Protein AF-0000000084751017 (afdb_homodimer)

Solvent-accessible surface area (backbone atoms only — not comparable to full-atom values): 12345 Å² total; per-residue (Å²): 128,82,48,70,71,54,50,50,49,50,36,25,51,29,32,48,56,21,28,56,36,55,48,54,66,54,47,61,57,52,50,48,37,68,72,55,51,47,53,68,87,54,57,68,66,55,36,51,39,50,31,53,22,23,53,28,41,26,50,36,15,53,55,37,39,77,70,66,41,54,62,38,14,53,32,36,32,53,31,25,49,55,44,27,51,53,35,44,53,51,39,52,52,45,52,49,48,46,49,53,11,55,75,68,74,48,53,47,58,56,44,26,52,52,50,44,53,51,55,56,55,63,77,102,128,81,49,70,68,54,50,51,49,50,36,26,51,29,34,46,55,20,28,56,34,55,47,54,64,53,46,61,56,53,52,49,37,66,71,55,50,46,52,68,88,53,56,67,64,53,35,51,38,50,29,52,21,22,51,28,42,25,50,37,16,53,55,37,39,76,71,66,40,54,62,39,14,53,32,37,32,53,31,24,49,54,44,28,50,54,36,46,52,51,39,50,53,44,51,48,48,46,50,54,11,55,74,68,73,47,51,48,59,56,42,28,50,51,50,47,52,52,54,55,57,64,77,101

Radius of gyration: 20.91 Å; Cα contacts (8 Å, |Δi|>4): 278; chains: 2; bounding box: 43×67×53 Å

Secondary structure (DSSP, 8-state):
---HHHHHHHHHHHHHHHHHHHHHTTHHHHHHHHHH---TTS-HHHHHHHHHHHHHHHHHHHHHHHTT-HHHHHHHHHHHHHHHHHHHHHHHHHHHHHHHHHHTTS-HHHHHHHHHHHHHHHT-/---HHHHHHHHHHHHHHHHHHHHHTTHHHHHHHHHH---TTS-HHHHHHHHHHHHHHHHHHHHHHHTT-HHHHHHHHHHHHHHHHHHHHHHHHHHHHHHHHHHTTS-HHHHHHHHHHHHHHHT-

pLDDT: mean 89.38, std 9.15, range [56.66, 98.44]

InterPro domains:
  IPR006603 PQ-loop repeat [PF04193] (12-63)

Sequence (248 aa):
MFNPSQLDLMLTILSTIAAIASAILFLPQLFKSFRTKMTSDTSLFLFIISFLGSVFWLGFGIILMLQGRLGASINLIWQNSFVGIIVFVLLSYKLLHMYKAKKLNISEAQFCHQLNLKSHNKNKMFNPSQLDLMLTILSTIAAIASAILFLPQLFKSFRTKMTSDTSLFLFIISFLGSVFWLGFGIILMLQGRLGASINLIWQNSFVGIIVFVLLSYKLLHMYKAKKLNISEAQFCHQLNLKSHNKNK

Foldseek 3Di:
DDDPVRVLVVLLVVLQVVLVVLLCVCVVVLVVCVVLVAPPVPDLVVLVVLLVVLVVQLVVLVVVVVVPSPNNSVSSNVSSVSSNVSSVVSSVSLVVLCVVCVVVVHDSRVSSVVVNVVVVVVVD/DDDPVRVLVVLLVVLQVVLVVLLCVCVVVLVVCVVLVAPPVPDLVVLVVLLVVLVVQLVVLVVVVVVPSPNNSVSSNVSSVSSNVSSVVSSVSLVVLCVVCVVVVHDSRVSSVVVNVVVVVVVD

Structure (mmCIF, N/CA/C/O backbone):
data_AF-0000000084751017-model_v1
#
loop_
_entity.id
_entity.type
_entity.pdbx_description
1 polymer 'Expressed protein'
#
loop_
_atom_site.group_PDB
_atom_site.id
_atom_site.type_symbol
_atom_site.label_atom_id
_atom_site.label_alt_id
_atom_site.label_comp_id
_atom_site.label_asym_id
_atom_site.label_entity_id
_atom_site.label_seq_id
_atom_site.pdbx_PDB_ins_code
_atom_site.Cartn_x
_atom_site.Cartn_y
_atom_site.Cartn_z
_atom_site.occupancy
_atom_site.B_iso_or_equiv
_atom_site.auth_seq_id
_atom_site.auth_comp_id
_atom_site.auth_asym_id
_atom_site.auth_atom_id
_atom_site.pdbx_PDB_model_num
ATOM 1 N N . MET A 1 1 ? -12.594 -30.984 -3.617 1 59.84 1 MET A N 1
ATOM 2 C CA . MET A 1 1 ? -11.227 -30.656 -4.012 1 59.84 1 MET A CA 1
ATOM 3 C C . MET A 1 1 ? -11.219 -29.719 -5.211 1 59.84 1 MET A C 1
ATOM 5 O O . MET A 1 1 ? -11.844 -30 -6.234 1 59.84 1 MET A O 1
ATOM 9 N N . PHE A 1 2 ? -10.922 -28.531 -5.004 1 74.06 2 PHE A N 1
ATOM 10 C CA . PHE A 1 2 ? -11.031 -27.594 -6.125 1 74.06 2 PHE A CA 1
ATOM 11 C C . PHE A 1 2 ? -10.07 -27.984 -7.242 1 74.06 2 PHE A C 1
ATOM 13 O O . PHE A 1 2 ? -8.922 -28.344 -6.984 1 74.06 2 PHE A O 1
ATOM 20 N N . ASN A 1 3 ? -10.656 -28.125 -8.398 1 87.56 3 ASN A N 1
ATOM 21 C CA . ASN A 1 3 ? -9.812 -28.422 -9.547 1 87.56 3 ASN A CA 1
ATOM 22 C C . ASN A 1 3 ? -8.961 -27.219 -9.945 1 87.56 3 ASN A C 1
ATOM 24 O O . ASN A 1 3 ? -9.227 -26.094 -9.508 1 87.56 3 ASN A O 1
ATOM 28 N N . PRO A 1 4 ? -7.934 -27.516 -10.664 1 84.25 4 PRO A N 1
ATOM 29 C CA . PRO A 1 4 ? -6.996 -26.453 -11.023 1 84.25 4 PRO A CA 1
ATOM 30 C C . PRO A 1 4 ? -7.676 -25.266 -11.727 1 84.25 4 PRO A C 1
ATOM 32 O O . PRO A 1 4 ? -7.309 -24.125 -11.492 1 84.25 4 PRO A O 1
ATOM 35 N N . SER A 1 5 ? -8.617 -25.562 -12.547 1 89.12 5 SER A N 1
ATOM 36 C CA . SER A 1 5 ? -9.32 -24.484 -13.242 1 89.12 5 SER A CA 1
ATOM 37 C C . SER A 1 5 ? -10.094 -23.609 -12.258 1 89.12 5 SER A C 1
ATOM 39 O O . SER A 1 5 ? -10.156 -22.391 -12.43 1 89.12 5 SER A O 1
ATOM 41 N N . GLN A 1 6 ? -10.695 -24.172 -11.258 1 91.25 6 GLN A N 1
ATOM 42 C CA . GLN A 1 6 ? -11.438 -23.438 -10.234 1 91.25 6 GLN A CA 1
ATOM 43 C C . GLN A 1 6 ? -10.5 -22.594 -9.383 1 91.25 6 GLN A C 1
ATOM 45 O O . GLN A 1 6 ? -10.828 -21.453 -9.031 1 91.25 6 GLN A O 1
ATOM 50 N N . LEU A 1 7 ? -9.406 -23.156 -9.055 1 93.19 7 LEU A N 1
ATOM 51 C CA . LEU A 1 7 ? -8.43 -22.438 -8.25 1 93.19 7 LEU A CA 1
ATOM 52 C C . LEU A 1 7 ? -7.891 -21.219 -9.008 1 93.19 7 LEU A C 1
ATOM 54 O O . LEU A 1 7 ? -7.676 -20.156 -8.414 1 93.19 7 LEU A O 1
ATOM 58 N N . ASP A 1 8 ? -7.684 -21.406 -10.273 1 93.69 8 ASP A N 1
ATOM 59 C CA . ASP A 1 8 ? -7.23 -20.297 -11.102 1 93.69 8 ASP A CA 1
ATOM 60 C C . ASP A 1 8 ? -8.273 -19.188 -11.156 1 93.69 8 ASP A C 1
ATOM 62 O O . ASP A 1 8 ? -7.934 -18 -11.164 1 93.69 8 ASP A O 1
ATOM 66 N N . LEU A 1 9 ? -9.477 -19.562 -11.234 1 94.69 9 LEU A N 1
ATOM 67 C CA . LEU A 1 9 ? -10.562 -18.594 -11.242 1 94.69 9 LEU A CA 1
ATOM 68 C C . LEU A 1 9 ? -10.625 -17.828 -9.922 1 94.69 9 LEU A C 1
ATOM 70 O O . LEU A 1 9 ? -10.836 -16.625 -9.906 1 94.69 9 LEU A O 1
ATOM 74 N N . MET A 1 10 ? -10.523 -18.562 -8.852 1 96 10 MET A N 1
ATOM 75 C CA . MET A 1 10 ? -10.516 -17.906 -7.539 1 96 10 MET A CA 1
ATOM 76 C C . MET A 1 10 ? -9.359 -16.922 -7.418 1 96 10 MET A C 1
ATOM 78 O O . MET A 1 10 ? -9.523 -15.828 -6.883 1 96 10 MET A O 1
ATOM 82 N N . LEU A 1 11 ? -8.211 -17.344 -7.906 1 96.69 11 LEU A N 1
ATOM 83 C CA . LEU A 1 11 ? -7.059 -16.453 -7.906 1 96.69 11 LEU A CA 1
ATOM 84 C C . LEU A 1 11 ? -7.355 -15.18 -8.695 1 96.69 11 LEU A C 1
ATOM 86 O O . LEU A 1 11 ? -7 -14.078 -8.266 1 96.69 11 LEU A O 1
ATOM 90 N N . THR A 1 12 ? -8.016 -15.375 -9.773 1 97.44 12 THR A N 1
ATOM 91 C CA . THR A 1 12 ? -8.328 -14.242 -10.648 1 97.44 12 THR A CA 1
ATOM 92 C C . THR A 1 12 ? -9.32 -13.297 -9.977 1 97.44 12 THR A C 1
ATOM 94 O O . THR A 1 12 ? -9.148 -12.078 -10.008 1 97.44 12 THR A O 1
ATOM 97 N N . ILE A 1 13 ? -10.25 -13.828 -9.328 1 97.31 13 ILE A N 1
ATOM 98 C CA . ILE A 1 13 ? -11.273 -13.031 -8.664 1 97.31 13 ILE A CA 1
ATOM 99 C C . ILE A 1 13 ? -10.664 -12.281 -7.484 1 97.31 13 ILE A C 1
ATOM 101 O O . ILE A 1 13 ? -10.836 -11.062 -7.355 1 97.31 13 ILE A O 1
ATOM 105 N N . LEU A 1 14 ? -9.977 -12.906 -6.656 1 97.25 14 LEU A N 1
ATOM 106 C CA . LEU A 1 14 ? -9.352 -12.297 -5.488 1 97.25 14 LEU A CA 1
ATOM 107 C C . LEU A 1 14 ? -8.375 -11.203 -5.898 1 97.25 14 LEU A C 1
ATOM 109 O O . LEU A 1 14 ? -8.375 -10.117 -5.32 1 97.25 14 LEU A O 1
ATOM 113 N N . SER A 1 15 ? -7.594 -11.492 -6.895 1 97.69 15 SER A N 1
ATOM 114 C CA . SER A 1 15 ? -6.602 -10.516 -7.309 1 97.69 15 SER A CA 1
ATOM 115 C C . SER A 1 15 ? -7.254 -9.312 -7.984 1 97.69 15 SER A C 1
ATOM 117 O O . SER A 1 15 ? -6.766 -8.188 -7.875 1 97.69 15 SER A O 1
ATOM 119 N N . THR A 1 16 ? -8.336 -9.562 -8.695 1 97.81 16 THR A N 1
ATOM 120 C CA . THR A 1 16 ? -9.023 -8.445 -9.328 1 97.81 16 THR A CA 1
ATOM 121 C C . THR A 1 16 ? -9.508 -7.438 -8.289 1 97.81 16 THR A C 1
ATOM 123 O O . THR A 1 16 ? -9.234 -6.242 -8.398 1 97.81 16 THR A O 1
ATOM 126 N N . ILE A 1 17 ? -10.117 -7.863 -7.289 1 96.94 17 ILE A N 1
ATOM 127 C CA . ILE A 1 17 ? -10.641 -7 -6.23 1 96.94 17 ILE A CA 1
ATOM 128 C C . ILE A 1 17 ? -9.477 -6.344 -5.484 1 96.94 17 ILE A C 1
ATOM 130 O O . ILE A 1 17 ? -9.477 -5.129 -5.277 1 96.94 17 ILE A O 1
ATOM 134 N N . ALA A 1 18 ? -8.516 -7.102 -5.117 1 97.44 18 ALA A N 1
ATOM 135 C CA . ALA A 1 18 ? -7.379 -6.605 -4.348 1 97.44 18 ALA A CA 1
ATOM 136 C C . ALA A 1 18 ? -6.566 -5.598 -5.156 1 97.44 18 ALA A C 1
ATOM 138 O O . ALA A 1 18 ? -6.102 -4.594 -4.617 1 97.44 18 ALA A O 1
ATOM 139 N N . ALA A 1 19 ? -6.43 -5.898 -6.465 1 97.44 19 ALA A N 1
ATOM 140 C CA . ALA A 1 19 ? -5.672 -5.004 -7.336 1 97.44 19 ALA A CA 1
ATOM 141 C C . ALA A 1 19 ? -6.359 -3.646 -7.453 1 97.44 19 ALA A C 1
ATOM 143 O O . ALA A 1 19 ? -5.707 -2.604 -7.379 1 97.44 19 ALA A O 1
ATOM 144 N N . ILE A 1 20 ? -7.629 -3.633 -7.645 1 95.94 20 ILE A N 1
ATOM 145 C CA . ILE A 1 20 ? -8.391 -2.393 -7.754 1 95.94 20 ILE A CA 1
ATOM 146 C C . ILE A 1 20 ? -8.297 -1.611 -6.445 1 95.94 20 ILE A C 1
ATOM 148 O O . ILE A 1 20 ? -8.023 -0.41 -6.453 1 95.94 20 ILE A O 1
ATOM 152 N N . ALA A 1 21 ? -8.469 -2.279 -5.332 1 94.69 21 ALA A N 1
ATOM 153 C CA . ALA A 1 21 ? -8.344 -1.653 -4.016 1 94.69 21 ALA A CA 1
ATOM 154 C C . ALA A 1 21 ? -6.961 -1.046 -3.828 1 94.69 21 ALA A C 1
ATOM 156 O O . ALA A 1 21 ? -6.832 0.104 -3.402 1 94.69 21 ALA A O 1
ATOM 157 N N . SER A 1 22 ? -5.922 -1.737 -4.164 1 94.94 22 SER A N 1
ATOM 158 C CA . SER A 1 22 ? -4.539 -1.306 -3.971 1 94.94 22 SER A CA 1
ATOM 159 C C . SER A 1 22 ? -4.195 -0.133 -4.883 1 94.94 22 SER A C 1
ATOM 161 O O . SER A 1 22 ? -3.404 0.736 -4.512 1 94.94 22 SER A O 1
ATOM 163 N N . ALA A 1 23 ? -4.824 -0.124 -6.035 1 94.62 23 ALA A N 1
ATOM 164 C CA . ALA A 1 23 ? -4.566 0.947 -6.996 1 94.62 23 ALA A CA 1
ATOM 165 C C . ALA A 1 23 ? -5.059 2.291 -6.461 1 94.62 23 ALA A C 1
ATOM 167 O O . ALA A 1 23 ? -4.465 3.334 -6.75 1 94.62 23 ALA A O 1
ATOM 168 N N . ILE A 1 24 ? -6.023 2.264 -5.641 1 91.38 24 ILE A N 1
ATOM 169 C CA . ILE A 1 24 ? -6.652 3.492 -5.168 1 91.38 24 ILE A CA 1
ATOM 170 C C . ILE A 1 24 ? -5.922 3.998 -3.924 1 91.38 24 ILE A C 1
ATOM 172 O O . ILE A 1 24 ? -6.035 5.172 -3.564 1 91.38 24 ILE A O 1
ATOM 176 N N . LEU A 1 25 ? -5.109 3.135 -3.283 1 85.62 25 LEU A N 1
ATOM 177 C CA . LEU A 1 25 ? -4.5 3.438 -1.993 1 85.62 25 LEU A CA 1
ATOM 178 C C . LEU A 1 25 ? -3.51 4.59 -2.117 1 85.62 25 LEU A C 1
ATOM 180 O O . LEU A 1 25 ? -3.311 5.348 -1.163 1 85.62 25 LEU A O 1
ATOM 184 N N . PHE A 1 26 ? -2.951 4.879 -3.275 1 83.56 26 PHE A N 1
ATOM 185 C CA . PHE A 1 26 ? -1.896 5.875 -3.412 1 83.56 26 PHE A CA 1
ATOM 186 C C . PHE A 1 26 ? -2.447 7.172 -3.992 1 83.56 26 PHE A C 1
ATOM 188 O O . PHE A 1 26 ? -1.741 8.18 -4.055 1 83.56 26 PHE A O 1
ATOM 195 N N . LEU A 1 27 ? -3.68 7.176 -4.266 1 87.19 27 LEU A N 1
ATOM 196 C CA . LEU A 1 27 ? -4.254 8.359 -4.906 1 87.19 27 LEU A CA 1
ATOM 197 C C . LEU A 1 27 ? -4.383 9.508 -3.916 1 87.19 27 LEU A C 1
ATOM 199 O O . LEU A 1 27 ? -4.047 10.648 -4.238 1 87.19 27 LEU A O 1
ATOM 203 N N . PRO A 1 28 ? -4.809 9.25 -2.719 1 80.62 28 PRO A N 1
ATOM 204 C CA . PRO A 1 28 ? -4.844 10.344 -1.744 1 80.62 28 PRO A CA 1
ATOM 205 C C . PRO A 1 28 ? -3.479 10.984 -1.527 1 80.62 28 PRO A C 1
ATOM 207 O O . PRO A 1 28 ? -3.371 12.211 -1.476 1 80.62 28 PRO A O 1
ATOM 210 N N . GLN A 1 29 ? -2.521 10.234 -1.461 1 78.38 29 GLN A N 1
ATOM 211 C CA . GLN A 1 29 ? -1.165 10.742 -1.272 1 78.38 29 GLN A CA 1
ATOM 212 C C . GLN A 1 29 ? -0.708 11.555 -2.479 1 78.38 29 GLN A C 1
ATOM 214 O O . GLN A 1 29 ? -0.043 12.578 -2.324 1 78.38 29 GLN A O 1
ATOM 219 N N . LEU A 1 30 ? -1.054 11.055 -3.604 1 85 30 LEU A N 1
ATOM 220 C CA . LEU A 1 30 ? -0.714 11.766 -4.832 1 85 30 LEU A CA 1
ATOM 221 C C . LEU A 1 30 ? -1.39 13.133 -4.867 1 85 30 LEU A C 1
ATOM 223 O O . LEU A 1 30 ? -0.739 14.141 -5.141 1 85 30 LEU A O 1
ATOM 227 N N . PHE A 1 31 ? -2.609 13.156 -4.516 1 83.88 31 PHE A N 1
ATOM 228 C CA . PHE A 1 31 ? -3.377 14.398 -4.543 1 83.88 31 PHE A CA 1
ATOM 229 C C . PHE A 1 31 ? -2.889 15.359 -3.469 1 83.88 31 PHE A C 1
ATOM 231 O O . PHE A 1 31 ? -2.727 16.562 -3.725 1 83.88 31 PHE A O 1
ATOM 238 N N . LYS A 1 32 ? -2.65 14.859 -2.309 1 79.56 32 LYS A N 1
ATOM 239 C CA . LYS A 1 32 ? -2.166 15.703 -1.216 1 79.56 32 LYS A CA 1
ATOM 240 C C . LYS A 1 32 ? -0.812 16.312 -1.557 1 79.56 32 LYS A C 1
ATOM 242 O O . LYS A 1 32 ? -0.593 17.516 -1.329 1 79.56 32 LYS A O 1
ATOM 247 N N . SER A 1 33 ? 0.087 15.57 -2.08 1 79.88 33 SER A N 1
ATOM 248 C CA . SER A 1 33 ? 1.424 16.047 -2.418 1 79.88 33 SER A CA 1
ATOM 249 C C . SER A 1 33 ? 1.37 17.125 -3.5 1 79.88 33 SER A C 1
ATOM 251 O O . SER A 1 33 ? 2.119 18.094 -3.449 1 79.88 33 SER A O 1
ATOM 253 N N . PHE A 1 34 ? 0.409 17.016 -4.383 1 80.44 34 PHE A N 1
ATOM 254 C CA . PHE A 1 34 ? 0.289 17.969 -5.469 1 80.44 34 PHE A CA 1
ATOM 255 C C . PHE A 1 34 ? -0.433 19.234 -5 1 80.44 34 PHE A C 1
ATOM 257 O O . PHE A 1 34 ? -0.117 20.344 -5.441 1 80.44 34 PHE A O 1
ATOM 264 N N . ARG A 1 35 ? -1.314 19 -4.055 1 79 35 ARG A N 1
ATOM 265 C CA . ARG A 1 35 ? -2.121 20.125 -3.592 1 79 35 ARG A CA 1
ATOM 266 C C . ARG A 1 35 ? -1.34 21 -2.611 1 79 35 ARG A C 1
ATOM 268 O O . ARG A 1 35 ? -1.412 22.219 -2.666 1 79 35 ARG A O 1
ATOM 275 N N . THR A 1 36 ? -0.618 20.391 -1.764 1 77.69 36 THR A N 1
ATOM 276 C CA . THR A 1 36 ? 0.062 21.141 -0.716 1 77.69 36 THR A CA 1
ATOM 277 C C . THR A 1 36 ? 1.492 21.469 -1.13 1 77.69 36 THR A C 1
ATOM 279 O O . THR A 1 36 ? 2.139 22.328 -0.518 1 77.69 36 THR A O 1
ATOM 282 N N . LYS A 1 37 ? 1.922 20.828 -2.152 1 77.56 37 LYS A N 1
ATOM 283 C CA . LYS A 1 37 ? 3.295 20.984 -2.631 1 77.56 37 LYS A CA 1
ATOM 284 C C . LYS A 1 37 ? 4.297 20.703 -1.514 1 77.56 37 LYS A C 1
ATOM 286 O O . LYS A 1 37 ? 5.387 21.281 -1.498 1 77.56 37 LYS A O 1
ATOM 291 N N . MET A 1 38 ? 3.779 20.047 -0.481 1 74.19 38 MET A N 1
ATOM 292 C CA . MET A 1 38 ? 4.605 19.688 0.669 1 74.19 38 MET A CA 1
ATOM 293 C C . MET A 1 38 ? 4.988 18.203 0.625 1 74.19 38 MET A C 1
ATOM 295 O O . MET A 1 38 ? 4.117 17.328 0.58 1 74.19 38 MET A O 1
ATOM 299 N N . THR A 1 39 ? 6.246 18 0.448 1 77.31 39 THR A N 1
ATOM 300 C CA . THR A 1 39 ? 6.734 16.625 0.493 1 77.31 39 THR A CA 1
ATOM 301 C C . THR A 1 39 ? 7.562 16.391 1.754 1 77.31 39 THR A C 1
ATOM 303 O O . THR A 1 39 ? 8.039 15.273 1.99 1 77.31 39 THR A O 1
ATOM 306 N N . SER A 1 40 ? 7.562 17.391 2.533 1 74.81 40 SER A N 1
ATOM 307 C CA . SER A 1 40 ? 8.445 17.344 3.691 1 74.81 40 SER A CA 1
ATOM 308 C C . SER A 1 40 ? 7.934 16.359 4.738 1 74.81 40 SER A C 1
ATOM 310 O O . SER A 1 40 ? 8.703 15.867 5.566 1 74.81 40 SER A O 1
ATOM 312 N N . ASP A 1 41 ? 6.688 16.047 4.664 1 70.75 41 ASP A N 1
ATOM 313 C CA . ASP A 1 41 ? 6.094 15.18 5.684 1 70.75 41 ASP A CA 1
ATOM 314 C C . ASP A 1 41 ? 6.281 13.703 5.336 1 70.75 41 ASP A C 1
ATOM 316 O O . ASP A 1 41 ? 6.043 12.828 6.172 1 70.75 41 ASP A O 1
ATOM 320 N N . THR A 1 42 ? 6.699 13.484 4.082 1 77.56 42 THR A N 1
ATOM 321 C CA . THR A 1 42 ? 6.836 12.086 3.678 1 77.56 42 THR A CA 1
ATOM 322 C C . THR A 1 42 ? 8.312 11.703 3.57 1 77.56 42 THR A C 1
ATOM 324 O O . THR A 1 42 ? 9.125 12.477 3.066 1 77.56 42 THR A O 1
ATOM 327 N N . SER A 1 43 ? 8.625 10.539 4.09 1 82.56 43 SER A N 1
ATOM 328 C CA . SER A 1 43 ? 10 10.039 4.086 1 82.56 43 SER A CA 1
ATOM 329 C C . SER A 1 43 ? 10.43 9.617 2.688 1 82.56 43 SER A C 1
ATOM 331 O O . SER A 1 43 ? 9.656 9.023 1.942 1 82.56 43 SER A O 1
ATOM 333 N N . LEU A 1 44 ? 11.656 10.125 2.373 1 88.62 44 LEU A N 1
ATOM 334 C CA . LEU A 1 44 ? 12.273 9.688 1.126 1 88.62 44 LEU A CA 1
ATOM 335 C C . LEU A 1 44 ? 12.391 8.164 1.09 1 88.62 44 LEU A C 1
ATOM 337 O O . LEU A 1 44 ? 12.172 7.547 0.046 1 88.62 44 LEU A O 1
ATOM 341 N N . PHE A 1 45 ? 12.672 7.688 2.223 1 89.75 45 PHE A N 1
ATOM 342 C CA . PHE A 1 45 ? 12.852 6.246 2.369 1 89.75 45 PHE A CA 1
ATOM 343 C C . PHE A 1 45 ? 11.57 5.508 1.987 1 89.75 45 PHE A C 1
ATOM 345 O O . PHE A 1 45 ? 11.625 4.492 1.29 1 89.75 45 PHE A O 1
ATOM 352 N N . LEU A 1 46 ? 10.469 6.051 2.326 1 87.56 46 LEU A N 1
ATOM 353 C CA . LEU A 1 46 ? 9.188 5.414 2.059 1 87.56 46 LEU A CA 1
ATOM 354 C C . LEU A 1 46 ? 8.906 5.363 0.56 1 87.56 46 LEU A C 1
ATOM 356 O O . LEU A 1 46 ? 8.461 4.336 0.04 1 87.56 46 LEU A O 1
ATOM 360 N N . PHE A 1 47 ? 9.242 6.375 -0.132 1 91.62 47 PHE A N 1
ATOM 361 C CA . PHE A 1 47 ? 8.984 6.422 -1.565 1 91.62 47 PHE A CA 1
ATOM 362 C C . PHE A 1 47 ? 9.922 5.488 -2.316 1 91.62 47 PHE A C 1
ATOM 364 O O . PHE A 1 47 ? 9.516 4.828 -3.275 1 91.62 47 PHE A O 1
ATOM 371 N N . ILE A 1 48 ? 11.117 5.379 -1.824 1 94.5 48 ILE A N 1
ATOM 372 C CA . ILE A 1 48 ? 12.086 4.496 -2.467 1 94.5 48 ILE A CA 1
ATOM 373 C C . ILE A 1 48 ? 11.648 3.045 -2.305 1 94.5 48 ILE A C 1
ATOM 375 O O . ILE A 1 48 ? 11.602 2.291 -3.281 1 94.5 48 ILE A O 1
ATOM 379 N N . ILE A 1 49 ? 11.352 2.738 -1.12 1 93.88 49 ILE A N 1
ATOM 380 C CA . ILE A 1 49 ? 11 1.354 -0.836 1 93.88 49 ILE A CA 1
ATOM 381 C C . ILE A 1 49 ? 9.672 1.012 -1.517 1 93.88 49 ILE A C 1
ATOM 383 O O . ILE A 1 49 ? 9.469 -0.121 -1.96 1 93.88 49 ILE A O 1
ATOM 387 N N . SER A 1 50 ? 8.773 1.963 -1.538 1 93.88 50 SER A N 1
ATOM 388 C CA . SER A 1 50 ? 7.508 1.747 -2.232 1 93.88 50 SER A CA 1
ATOM 389 C C . SER A 1 50 ? 7.727 1.505 -3.721 1 93.88 50 SER A C 1
ATOM 391 O O . SER A 1 50 ? 7.102 0.623 -4.312 1 93.88 50 SER A O 1
ATOM 393 N N . PHE A 1 51 ? 8.594 2.232 -4.293 1 96.44 51 PHE A N 1
ATOM 394 C CA . PHE A 1 51 ? 8.883 2.072 -5.715 1 96.44 51 PHE A CA 1
ATOM 395 C C . PHE A 1 51 ? 9.539 0.723 -5.984 1 96.44 51 PHE A C 1
ATOM 397 O O . PHE A 1 51 ? 9.125 -0.006 -6.887 1 96.44 51 PHE A O 1
ATOM 404 N N . LEU A 1 52 ? 10.523 0.418 -5.223 1 96.25 52 LEU A N 1
ATOM 405 C CA . LEU A 1 52 ? 11.188 -0.872 -5.375 1 96.25 52 LEU A CA 1
ATOM 406 C C . LEU A 1 52 ? 10.203 -2.018 -5.16 1 96.25 52 LEU A C 1
ATOM 408 O O . LEU A 1 52 ? 10.219 -3 -5.902 1 96.25 52 LEU A O 1
ATOM 412 N N . GLY A 1 53 ? 9.359 -1.897 -4.141 1 96.5 53 GLY A N 1
ATOM 413 C CA . GLY A 1 53 ? 8.32 -2.889 -3.912 1 96.5 53 GLY A CA 1
ATOM 414 C C . GLY A 1 53 ? 7.434 -3.121 -5.121 1 96.5 53 GLY A C 1
ATOM 415 O O . GLY A 1 53 ? 7.195 -4.266 -5.516 1 96.5 53 GLY A O 1
ATOM 416 N N . SER A 1 54 ? 7.059 -2.062 -5.715 1 97.44 54 SER A N 1
ATOM 417 C CA . SER A 1 54 ? 6.211 -2.152 -6.902 1 97.44 54 SER A CA 1
ATOM 418 C C . SER A 1 54 ? 6.93 -2.859 -8.047 1 97.44 54 SER A C 1
ATOM 420 O O . SER A 1 54 ? 6.324 -3.652 -8.766 1 97.44 54 SER A O 1
ATOM 422 N N . VAL A 1 55 ? 8.18 -2.637 -8.188 1 98.12 55 VAL A N 1
ATOM 423 C CA . VAL A 1 55 ? 8.984 -3.254 -9.242 1 98.12 55 VAL A CA 1
ATOM 424 C C . VAL A 1 55 ? 9.102 -4.754 -8.984 1 98.12 55 VAL A C 1
ATOM 426 O O . VAL A 1 55 ? 8.969 -5.562 -9.914 1 98.12 55 VAL A O 1
ATOM 429 N N . PHE A 1 56 ? 9.32 -5.105 -7.801 1 98.12 56 PHE A N 1
ATOM 430 C CA . PHE A 1 56 ? 9.477 -6.516 -7.453 1 98.12 56 PHE A CA 1
ATOM 431 C C . PHE A 1 56 ? 8.148 -7.254 -7.59 1 98.12 56 PHE A C 1
ATOM 433 O O . PHE A 1 56 ? 8.117 -8.398 -8.047 1 98.12 56 PHE A O 1
ATOM 440 N N . TRP A 1 57 ? 7.016 -6.629 -7.238 1 98.12 57 TRP A N 1
ATOM 441 C CA . TRP A 1 57 ? 5.707 -7.238 -7.43 1 98.12 57 TRP A CA 1
ATOM 442 C C . TRP A 1 57 ? 5.371 -7.352 -8.914 1 98.12 57 TRP A C 1
ATOM 444 O O . TRP A 1 57 ? 4.707 -8.297 -9.336 1 98.12 57 TRP A O 1
ATOM 454 N N . LEU A 1 58 ? 5.816 -6.367 -9.594 1 98.31 58 LEU A N 1
ATOM 455 C CA . LEU A 1 58 ? 5.648 -6.434 -11.039 1 98.31 58 LEU A CA 1
ATOM 456 C C . LEU A 1 58 ? 6.387 -7.637 -11.617 1 98.31 58 LEU A C 1
ATOM 458 O O . LEU A 1 58 ? 5.824 -8.391 -12.422 1 98.31 58 LEU A O 1
ATOM 462 N N . GLY A 1 59 ? 7.625 -7.797 -11.234 1 98.31 59 GLY A N 1
ATOM 463 C CA . GLY A 1 59 ? 8.359 -8.984 -11.633 1 98.31 59 GLY A CA 1
ATOM 464 C C . GLY A 1 59 ? 7.676 -10.273 -11.227 1 98.31 59 GLY A C 1
ATOM 465 O O . GLY A 1 59 ? 7.648 -11.242 -12 1 98.31 59 GLY A O 1
ATOM 466 N N . PHE A 1 60 ? 7.156 -10.312 -10.062 1 97.88 60 PHE A N 1
ATOM 467 C CA . PHE A 1 60 ? 6.387 -11.445 -9.562 1 97.88 60 PHE A CA 1
ATOM 468 C C . PHE A 1 60 ? 5.246 -11.781 -10.516 1 97.88 60 PHE A C 1
ATOM 470 O O . PHE A 1 60 ? 5.059 -12.945 -10.883 1 97.88 60 PHE A O 1
ATOM 477 N N . GLY A 1 61 ? 4.523 -10.742 -10.883 1 97.81 61 GLY A N 1
ATOM 478 C CA . GLY A 1 61 ? 3.441 -10.945 -11.828 1 97.81 61 GLY A CA 1
ATOM 479 C C . GLY A 1 61 ? 3.906 -11.523 -13.148 1 97.81 61 GLY A C 1
ATOM 480 O O . GLY A 1 61 ? 3.244 -12.398 -13.719 1 97.81 61 GLY A O 1
ATOM 481 N N . ILE A 1 62 ? 5.008 -11.125 -13.625 1 97.75 62 ILE A N 1
ATOM 482 C CA . ILE A 1 62 ? 5.547 -11.578 -14.898 1 97.75 62 ILE A CA 1
ATOM 483 C C . ILE A 1 62 ? 5.938 -13.055 -14.805 1 97.75 62 ILE A C 1
ATOM 485 O O . ILE A 1 62 ? 5.664 -13.836 -15.719 1 97.75 62 ILE A O 1
ATOM 489 N N . ILE A 1 63 ? 6.57 -13.43 -13.695 1 96.38 63 ILE A N 1
ATOM 490 C CA . ILE A 1 63 ? 6.965 -14.828 -13.516 1 96.38 63 ILE A CA 1
ATOM 491 C C . ILE A 1 63 ? 5.719 -15.703 -13.391 1 96.38 63 ILE A C 1
ATOM 493 O O . ILE A 1 63 ? 5.688 -16.828 -13.906 1 96.38 63 ILE A O 1
ATOM 497 N N . LEU A 1 64 ? 4.68 -15.234 -12.75 1 95.19 64 LEU A N 1
ATOM 498 C CA . LEU A 1 64 ? 3.426 -15.977 -12.656 1 95.19 64 LEU A CA 1
ATOM 499 C C . LEU A 1 64 ? 2.816 -16.203 -14.031 1 95.19 64 LEU A C 1
ATOM 501 O O . LEU A 1 64 ? 2.199 -17.234 -14.281 1 95.19 64 LEU A O 1
ATOM 505 N N . MET A 1 65 ? 3.014 -15.211 -14.867 1 95.12 65 MET A N 1
ATOM 506 C CA . MET A 1 65 ? 2.512 -15.328 -16.234 1 95.12 65 MET A CA 1
ATOM 507 C C . MET A 1 65 ? 3.219 -16.453 -16.984 1 95.12 65 MET A C 1
ATOM 509 O O . MET A 1 65 ? 2.582 -17.219 -17.703 1 95.12 65 MET A O 1
ATOM 513 N N . LEU A 1 66 ? 4.449 -16.625 -16.75 1 92.69 66 LEU A N 1
ATOM 514 C CA . LEU A 1 66 ? 5.238 -17.688 -17.359 1 92.69 66 LEU A CA 1
ATOM 515 C C . LEU A 1 66 ? 4.789 -19.047 -16.859 1 92.69 66 LEU A C 1
ATOM 517 O O . LEU A 1 66 ? 4.969 -20.062 -17.562 1 92.69 66 LEU A O 1
ATOM 521 N N . GLN A 1 67 ? 4.133 -19.047 -15.695 1 90.25 67 GLN A N 1
ATOM 522 C CA . GLN A 1 67 ? 3.65 -20.297 -15.117 1 90.25 67 GLN A CA 1
ATOM 523 C C . GLN A 1 67 ? 2.215 -20.594 -15.547 1 90.25 67 GLN A C 1
ATOM 525 O O . GLN A 1 67 ? 1.613 -21.562 -15.102 1 90.25 67 GLN A O 1
ATOM 530 N N . GLY A 1 68 ? 1.636 -19.781 -16.297 1 88.88 68 GLY A N 1
ATOM 531 C CA . GLY A 1 68 ? 0.346 -20.078 -16.891 1 88.88 68 GLY A CA 1
ATOM 532 C C . GLY A 1 68 ? -0.821 -19.484 -16.125 1 88.88 68 GLY A C 1
ATOM 533 O O . GLY A 1 68 ? -1.978 -19.812 -16.391 1 88.88 68 GLY A O 1
ATOM 534 N N . ARG A 1 69 ? -0.575 -18.719 -15.188 1 89.75 69 ARG A N 1
ATOM 535 C CA . ARG A 1 69 ? -1.639 -18.078 -14.422 1 89.75 69 ARG A CA 1
ATOM 536 C C . ARG A 1 69 ? -1.985 -16.703 -15.008 1 89.75 69 ARG A C 1
ATOM 538 O O . ARG A 1 69 ? -1.765 -15.672 -14.359 1 89.75 69 ARG A O 1
ATOM 545 N N . LEU A 1 70 ? -2.674 -16.641 -16.047 1 91 70 LEU A N 1
ATOM 546 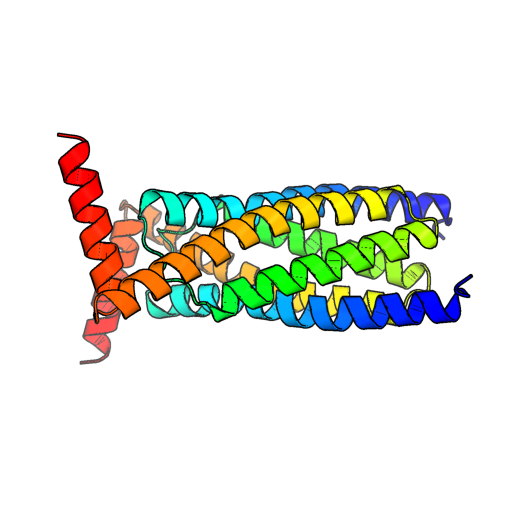C CA . LEU A 1 70 ? -2.84 -15.461 -16.875 1 91 70 LEU A CA 1
ATOM 547 C C . LEU A 1 70 ? -3.664 -14.398 -16.156 1 91 70 LEU A C 1
ATOM 549 O O . LEU A 1 70 ? -3.213 -13.266 -15.977 1 91 70 LEU A O 1
ATOM 553 N N . GLY A 1 71 ? -4.852 -14.688 -15.617 1 94.81 71 GLY A N 1
ATOM 554 C CA . GLY A 1 71 ? -5.727 -13.719 -14.969 1 94.81 71 GLY A CA 1
ATOM 555 C C . GLY A 1 71 ? -5.07 -13.016 -13.789 1 94.81 71 GLY A C 1
ATOM 556 O O . GLY A 1 71 ? -5.012 -11.781 -13.758 1 94.81 71 GLY A O 1
ATOM 557 N N . ALA A 1 72 ? -4.574 -13.828 -12.945 1 95.44 72 ALA A N 1
ATOM 558 C CA . ALA A 1 72 ? -3.932 -13.289 -11.75 1 95.44 72 ALA A CA 1
ATOM 559 C C . ALA A 1 72 ? -2.703 -12.461 -12.109 1 95.44 72 ALA A C 1
ATOM 561 O O . ALA A 1 72 ? -2.461 -11.406 -11.516 1 95.44 72 ALA A O 1
ATOM 562 N N . SER A 1 73 ? -1.98 -12.961 -13.117 1 97.44 73 SER A N 1
ATOM 563 C CA . SER A 1 73 ? -0.762 -12.289 -13.547 1 97.44 73 SER A CA 1
ATOM 564 C C . SER A 1 73 ? -1.066 -10.898 -14.102 1 97.44 73 SER A C 1
ATOM 566 O O . SER A 1 73 ? -0.393 -9.922 -13.75 1 97.44 73 SER A O 1
ATOM 568 N N . ILE A 1 74 ? -2.051 -10.773 -14.922 1 97.69 74 ILE A N 1
ATOM 569 C CA . ILE A 1 74 ? -2.408 -9.5 -15.539 1 97.69 74 ILE A CA 1
ATOM 570 C C . ILE A 1 74 ? -2.801 -8.492 -14.469 1 97.69 74 ILE A C 1
ATOM 572 O O . ILE A 1 74 ? -2.432 -7.316 -14.539 1 97.69 74 ILE A O 1
ATOM 576 N N . ASN A 1 75 ? -3.521 -8.922 -13.438 1 98.06 75 ASN A N 1
ATOM 577 C CA . ASN A 1 75 ? -3.951 -8.047 -12.352 1 98.06 75 ASN A CA 1
ATOM 578 C C . ASN A 1 75 ? -2.764 -7.52 -11.547 1 98.06 75 ASN A C 1
ATOM 580 O O . ASN A 1 75 ? -2.707 -6.332 -11.227 1 98.06 75 ASN A O 1
ATOM 584 N N . LEU A 1 76 ? -1.836 -8.359 -11.305 1 98.19 76 LEU A N 1
ATOM 585 C CA . LEU A 1 76 ? -0.636 -7.953 -10.578 1 98.19 76 LEU A CA 1
ATOM 586 C C . LEU A 1 76 ? 0.202 -6.988 -11.414 1 98.19 76 LEU A C 1
ATOM 588 O O . LEU A 1 76 ? 0.732 -6.008 -10.883 1 98.19 76 LEU A O 1
ATOM 592 N N . ILE A 1 77 ? 0.246 -7.23 -12.664 1 98.44 77 ILE A N 1
ATOM 593 C CA . ILE A 1 77 ? 1.093 -6.438 -13.547 1 98.44 77 ILE A CA 1
ATOM 594 C C . ILE A 1 77 ? 0.516 -5.031 -13.688 1 98.44 77 ILE A C 1
ATOM 596 O O . ILE A 1 77 ? 1.211 -4.039 -13.453 1 98.44 77 ILE A O 1
ATOM 600 N N . TRP A 1 78 ? -0.712 -4.938 -14.047 1 98.19 78 TRP A N 1
ATOM 601 C CA . TRP A 1 78 ? -1.23 -3.594 -14.273 1 98.19 78 TRP A CA 1
ATOM 602 C C . TRP A 1 78 ? -1.305 -2.809 -12.969 1 98.19 78 TRP A C 1
ATOM 604 O O . TRP A 1 78 ? -1.041 -1.604 -12.945 1 98.19 78 TRP A O 1
ATOM 614 N N . GLN A 1 79 ? -1.706 -3.367 -11.852 1 98 79 GLN A N 1
ATOM 615 C CA . GLN A 1 79 ? -1.823 -2.674 -10.578 1 98 79 GLN A CA 1
ATOM 616 C C . GLN A 1 79 ? -0.476 -2.115 -10.125 1 98 79 GLN A C 1
ATOM 618 O O . GLN A 1 79 ? -0.376 -0.942 -9.766 1 98 79 GLN A O 1
ATOM 623 N N . ASN A 1 80 ? 0.589 -2.918 -10.234 1 97.88 80 ASN A N 1
ATOM 624 C CA . ASN A 1 80 ? 1.899 -2.477 -9.766 1 97.88 80 ASN A CA 1
ATOM 625 C C . ASN A 1 80 ? 2.562 -1.537 -10.766 1 97.88 80 ASN A C 1
ATOM 627 O O . ASN A 1 80 ? 3.359 -0.678 -10.391 1 97.88 80 ASN A O 1
ATOM 631 N N . SER A 1 81 ? 2.199 -1.636 -12.062 1 98.31 81 SER A N 1
ATOM 632 C CA . SER A 1 81 ? 2.621 -0.618 -13.016 1 98.31 81 SER A CA 1
ATOM 633 C C . SER A 1 81 ? 1.99 0.734 -12.703 1 98.31 81 SER A C 1
ATOM 635 O O . SER A 1 81 ? 2.682 1.754 -12.664 1 98.31 81 SER A O 1
ATOM 637 N N . PHE A 1 82 ? 0.729 0.657 -12.5 1 97.62 82 PHE A N 1
ATOM 638 C CA . PHE A 1 82 ? -0.019 1.87 -12.195 1 97.62 82 PHE A CA 1
ATOM 639 C C . PHE A 1 82 ? 0.521 2.531 -10.93 1 97.62 82 PHE A C 1
ATOM 641 O O . PHE A 1 82 ? 0.839 3.723 -10.938 1 97.62 82 PHE A O 1
ATOM 648 N N . VAL A 1 83 ? 0.65 1.801 -9.82 1 96.56 83 VAL A N 1
ATOM 649 C CA . VAL A 1 83 ? 1.137 2.314 -8.547 1 96.56 83 VAL A CA 1
ATOM 650 C C . VAL A 1 83 ? 2.607 2.709 -8.672 1 96.56 83 VAL A C 1
ATOM 652 O O . VAL A 1 83 ? 3.025 3.746 -8.156 1 96.56 83 VAL A O 1
ATOM 655 N N . GLY A 1 84 ? 3.342 1.886 -9.367 1 97.12 84 GLY A N 1
ATOM 656 C CA . GLY A 1 84 ? 4.746 2.203 -9.586 1 97.12 84 GLY A CA 1
ATOM 657 C C . GLY A 1 84 ? 4.953 3.545 -10.266 1 97.12 84 GLY A C 1
ATOM 658 O O . GLY A 1 84 ? 5.859 4.297 -9.898 1 97.12 84 GLY A O 1
ATOM 659 N N . ILE A 1 85 ? 4.172 3.84 -11.203 1 97.38 85 ILE A N 1
ATOM 660 C CA . ILE A 1 85 ? 4.262 5.109 -11.914 1 97.38 85 ILE A CA 1
ATOM 661 C C . ILE A 1 85 ? 3.92 6.258 -10.969 1 97.38 85 ILE A C 1
ATOM 663 O O . ILE A 1 85 ? 4.621 7.273 -10.938 1 97.38 85 ILE A O 1
ATOM 667 N N . ILE A 1 86 ? 2.854 6.074 -10.234 1 95.62 86 ILE A N 1
ATOM 668 C CA . ILE A 1 86 ? 2.438 7.105 -9.289 1 95.62 86 ILE A CA 1
ATOM 669 C C . ILE A 1 86 ? 3.561 7.371 -8.289 1 95.62 86 ILE A C 1
ATOM 671 O O . ILE A 1 86 ? 3.938 8.523 -8.062 1 95.62 86 ILE A O 1
ATOM 675 N N . VAL A 1 87 ? 4.113 6.332 -7.715 1 94.75 87 VAL A N 1
ATOM 676 C CA . VAL A 1 87 ? 5.152 6.461 -6.699 1 94.75 87 VAL A CA 1
ATOM 677 C C . VAL A 1 87 ? 6.418 7.043 -7.328 1 94.75 87 VAL A C 1
ATOM 679 O O . VAL A 1 87 ? 7.133 7.82 -6.688 1 94.75 87 VAL A O 1
ATOM 682 N N . PHE A 1 88 ? 6.637 6.684 -8.539 1 96.38 88 PHE A N 1
ATOM 683 C CA . PHE A 1 88 ? 7.777 7.254 -9.25 1 96.38 88 PHE A CA 1
ATOM 684 C C . PHE A 1 88 ? 7.645 8.766 -9.367 1 96.38 88 PHE A C 1
ATOM 686 O O . PHE A 1 88 ? 8.617 9.5 -9.18 1 96.38 88 PHE A O 1
ATOM 693 N N . VAL A 1 89 ? 6.535 9.234 -9.727 1 93.75 89 VAL A N 1
ATOM 694 C CA . VAL A 1 89 ? 6.262 10.664 -9.836 1 93.75 89 VAL A CA 1
ATOM 695 C C . VAL A 1 89 ? 6.461 11.336 -8.477 1 93.75 89 VAL A C 1
ATOM 697 O O . VAL A 1 89 ? 7.121 12.375 -8.383 1 93.75 89 VAL A O 1
ATOM 700 N N . LEU A 1 90 ? 5.957 10.711 -7.441 1 92.38 90 LEU A N 1
ATOM 701 C CA . LEU A 1 90 ? 6.086 11.258 -6.094 1 92.38 90 LEU A CA 1
ATOM 702 C C . LEU A 1 90 ? 7.551 11.305 -5.664 1 92.38 90 LEU A C 1
ATOM 704 O O . LEU A 1 90 ? 7.996 12.289 -5.082 1 92.38 90 LEU A O 1
ATOM 708 N N . LEU A 1 91 ? 8.195 10.227 -5.934 1 93.81 91 LEU A N 1
ATOM 709 C CA . LEU A 1 91 ? 9.617 10.133 -5.605 1 93.81 91 LEU A CA 1
ATOM 710 C C . LEU A 1 91 ? 10.414 11.203 -6.34 1 93.81 91 LEU A C 1
ATOM 712 O O . LEU A 1 91 ? 11.258 11.875 -5.738 1 93.81 91 LEU A O 1
ATOM 716 N N . SER A 1 92 ? 10.18 11.391 -7.598 1 93.88 92 SER A N 1
ATOM 717 C CA . SER A 1 92 ? 10.867 12.398 -8.398 1 93.88 92 SER A CA 1
ATOM 718 C C . SER A 1 92 ? 10.578 13.805 -7.871 1 93.88 92 SER A C 1
ATOM 720 O O . SER A 1 92 ? 11.484 14.641 -7.801 1 93.88 92 SER A O 1
ATOM 722 N N . TYR A 1 93 ? 9.328 13.961 -7.578 1 90.75 93 TYR A N 1
ATOM 723 C CA . TYR A 1 93 ? 8.914 15.242 -7.02 1 90.75 93 TYR A CA 1
ATOM 724 C C . TYR A 1 93 ? 9.664 15.539 -5.73 1 90.75 93 TYR A C 1
ATOM 726 O O . TYR A 1 93 ? 10.148 16.656 -5.531 1 90.75 93 TYR A O 1
ATOM 734 N N . LYS A 1 94 ? 9.797 14.602 -4.855 1 90.81 94 LYS A N 1
ATOM 735 C CA . LYS A 1 94 ? 10.508 14.75 -3.588 1 90.81 94 LYS A CA 1
ATOM 736 C C . LYS A 1 94 ? 11.992 15.008 -3.816 1 90.81 94 LYS A C 1
ATOM 738 O O . LYS A 1 94 ? 12.586 15.883 -3.186 1 90.81 94 LYS A O 1
ATOM 743 N N . LEU A 1 95 ? 12.578 14.344 -4.699 1 93.62 95 LEU A N 1
ATOM 744 C CA . LEU A 1 95 ? 14 14.5 -5 1 93.62 95 LEU A CA 1
ATOM 745 C C . LEU A 1 95 ? 14.281 15.875 -5.594 1 93.62 95 LEU A C 1
ATOM 747 O O . LEU A 1 95 ? 15.305 16.484 -5.289 1 93.62 95 LEU A O 1
ATOM 751 N N . LEU A 1 96 ? 13.375 16.328 -6.391 1 92.38 96 LEU A N 1
ATOM 752 C CA . LEU A 1 96 ? 13.523 17.656 -6.977 1 92.38 96 LEU A CA 1
ATOM 753 C C . LEU A 1 96 ? 13.461 18.734 -5.898 1 92.38 96 LEU A C 1
ATOM 755 O O . LEU A 1 96 ? 14.266 19.672 -5.906 1 92.38 96 LEU A O 1
ATOM 759 N N . HIS A 1 97 ? 12.5 18.594 -4.977 1 90.12 97 HIS A N 1
ATOM 760 C CA . HIS A 1 97 ? 12.367 19.562 -3.883 1 90.12 97 HIS A CA 1
ATOM 761 C C . HIS A 1 97 ? 13.609 19.562 -3 1 90.12 97 HIS A C 1
ATOM 763 O O . HIS A 1 97 ? 14.078 20.625 -2.586 1 90.12 97 HIS A O 1
ATOM 769 N N . MET A 1 98 ? 14.141 18.375 -2.785 1 91.81 98 MET A N 1
ATOM 770 C CA . MET A 1 98 ? 15.336 18.25 -1.95 1 91.81 98 MET A CA 1
ATOM 771 C C . MET A 1 98 ? 16.547 18.859 -2.645 1 91.81 98 MET A C 1
ATOM 773 O O . MET A 1 98 ? 17.375 19.516 -2.004 1 91.81 98 MET A O 1
ATOM 777 N N . TYR A 1 99 ? 16.578 18.641 -3.9 1 93.69 99 TYR A N 1
ATOM 778 C CA . TYR A 1 99 ? 17.672 19.156 -4.699 1 93.69 99 TYR A CA 1
ATOM 779 C C . TYR A 1 99 ? 17.641 20.688 -4.742 1 93.69 99 TYR A C 1
ATOM 781 O O . TYR A 1 99 ? 18.656 21.344 -4.543 1 93.69 99 TYR A O 1
ATOM 789 N N . LYS A 1 100 ? 16.469 21.234 -4.988 1 92.69 100 LYS A N 1
ATOM 790 C CA . LYS A 1 100 ? 16.312 22.672 -5.062 1 92.69 100 LYS A CA 1
ATOM 791 C C . LYS A 1 100 ? 16.562 23.328 -3.707 1 92.69 100 LYS A C 1
ATOM 793 O O . LYS A 1 100 ? 17.156 24.406 -3.629 1 92.69 100 LYS A O 1
ATOM 798 N N . ALA A 1 101 ? 16.125 22.656 -2.684 1 92.19 101 ALA A N 1
ATOM 799 C CA . ALA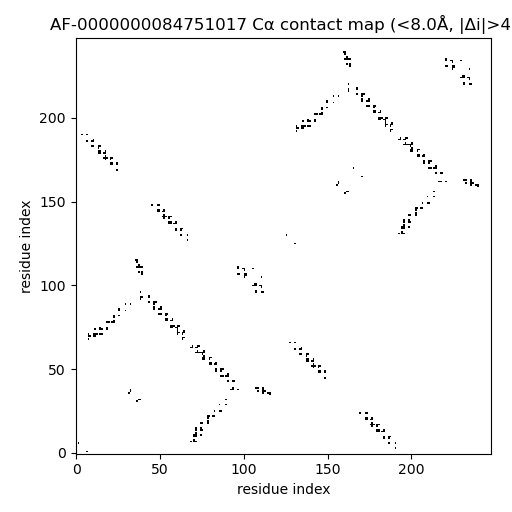 A 1 101 ? 16.359 23.141 -1.33 1 92.19 101 ALA A CA 1
ATOM 800 C C . ALA A 1 101 ? 17.844 23.188 -1.018 1 92.19 101 ALA A C 1
ATOM 802 O O . ALA A 1 101 ? 18.328 24.156 -0.413 1 92.19 101 ALA A O 1
ATOM 803 N N . LYS A 1 102 ? 18.547 22.172 -1.419 1 93.5 102 LYS A N 1
ATOM 804 C CA . LYS A 1 102 ? 19.984 22.109 -1.2 1 93.5 102 LYS A CA 1
ATOM 805 C C . LYS A 1 102 ? 20.719 23.203 -1.981 1 93.5 102 LYS A C 1
ATOM 807 O O . LYS A 1 102 ? 21.672 23.797 -1.48 1 93.5 102 LYS A O 1
ATOM 812 N N . LYS A 1 103 ? 20.281 23.453 -3.127 1 94.25 103 LYS A N 1
ATOM 813 C CA . LYS A 1 103 ? 20.875 24.484 -3.975 1 94.25 103 LYS A CA 1
ATOM 814 C C . LYS A 1 103 ? 20.703 25.875 -3.359 1 94.25 103 LYS A C 1
ATOM 816 O O . LYS A 1 103 ? 21.578 26.734 -3.498 1 94.25 103 LYS A O 1
ATOM 821 N N . LEU A 1 104 ? 19.594 26.078 -2.656 1 93.88 104 LEU A N 1
ATOM 822 C CA . LEU A 1 104 ? 19.297 27.344 -2.027 1 93.88 104 LEU A CA 1
ATOM 823 C C . LEU A 1 104 ? 19.844 27.406 -0.607 1 93.88 104 LEU A C 1
ATOM 825 O O . LEU A 1 104 ? 19.719 28.422 0.079 1 93.88 104 LEU A O 1
ATOM 829 N N . ASN A 1 105 ? 20.422 26.359 -0.127 1 94.56 105 ASN A N 1
ATOM 830 C CA . ASN A 1 105 ? 20.984 26.234 1.215 1 94.56 105 ASN A CA 1
ATOM 831 C C . ASN A 1 105 ? 19.906 26.438 2.287 1 94.56 105 ASN A C 1
ATOM 833 O O . ASN A 1 105 ? 20.109 27.172 3.24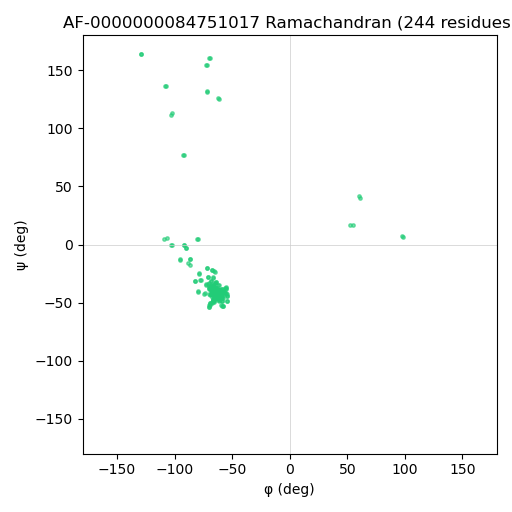6 1 94.56 105 ASN A O 1
ATOM 837 N N . ILE A 1 106 ? 18.703 25.875 2.084 1 91.19 106 ILE A N 1
ATOM 838 C CA . ILE A 1 106 ? 17.609 25.891 3.047 1 91.19 106 ILE A CA 1
ATOM 839 C C . ILE A 1 106 ? 17.062 24.484 3.254 1 91.19 106 ILE A C 1
ATOM 841 O O . ILE A 1 106 ? 17.438 23.562 2.523 1 91.19 106 ILE A O 1
ATOM 845 N N . SER A 1 107 ? 16.312 24.344 4.336 1 88.19 107 SER A N 1
ATOM 846 C CA . SER A 1 107 ? 15.695 23.047 4.594 1 88.19 107 SER A CA 1
ATOM 847 C C . SER A 1 107 ? 14.555 22.766 3.617 1 88.19 107 SER A C 1
ATOM 849 O O . SER A 1 107 ? 14 23.703 3.027 1 88.19 107 SER A O 1
ATOM 851 N N . GLU A 1 108 ? 14.273 21.531 3.398 1 86.12 108 GLU A N 1
ATOM 852 C CA . GLU A 1 108 ? 13.172 21.141 2.523 1 86.12 108 GLU A CA 1
ATOM 853 C C . GLU A 1 108 ? 11.859 21.781 2.971 1 86.12 108 GLU A C 1
ATOM 855 O O . GLU A 1 108 ? 11.055 22.203 2.139 1 86.12 108 GLU A O 1
ATOM 860 N N . ALA A 1 109 ? 11.641 21.797 4.223 1 83.88 109 ALA A N 1
ATOM 861 C CA . ALA A 1 109 ? 10.414 22.375 4.777 1 83.88 109 ALA A CA 1
ATOM 862 C C . ALA A 1 109 ? 10.297 23.844 4.402 1 83.88 109 ALA A C 1
ATOM 864 O O . ALA A 1 109 ? 9.219 24.312 4.012 1 83.88 109 ALA A O 1
ATOM 865 N N . GLN A 1 110 ? 11.328 24.516 4.516 1 87.06 110 GLN A N 1
ATOM 866 C CA . GLN A 1 110 ? 11.352 25.922 4.156 1 87.06 110 GLN A CA 1
ATOM 867 C C . GLN A 1 110 ? 11.109 26.125 2.664 1 87.06 110 GLN A C 1
ATOM 869 O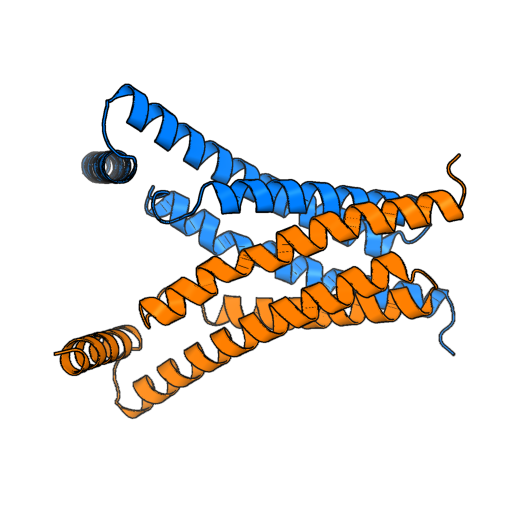 O . GLN A 1 110 ? 10.383 27.031 2.264 1 87.06 110 GLN A O 1
ATOM 874 N N . PHE A 1 111 ? 11.781 25.281 1.91 1 87.44 111 PHE A N 1
ATOM 875 C CA . PHE A 1 111 ? 11.602 25.359 0.465 1 87.44 111 PHE A CA 1
ATOM 876 C C . PHE A 1 111 ? 10.141 25.125 0.087 1 87.44 111 PHE A C 1
ATOM 878 O O . PHE A 1 111 ? 9.586 25.859 -0.735 1 87.44 111 PHE A O 1
ATOM 885 N N . CYS A 1 112 ? 9.531 24.172 0.673 1 83.56 112 CYS A N 1
ATOM 886 C CA . CYS A 1 112 ? 8.125 23.875 0.404 1 83.56 112 CYS A CA 1
ATOM 887 C C . CYS A 1 112 ? 7.23 25.031 0.803 1 83.56 112 CYS A C 1
ATOM 889 O O . CYS A 1 112 ? 6.254 25.328 0.113 1 83.56 112 CYS A O 1
ATOM 891 N N . HIS A 1 113 ? 7.566 25.562 1.861 1 84.56 113 HIS A N 1
ATOM 892 C CA . HIS A 1 113 ? 6.797 26.719 2.312 1 84.56 113 HIS A CA 1
ATOM 893 C C . HIS A 1 113 ? 6.891 27.859 1.316 1 84.56 113 HIS A C 1
ATOM 895 O O . HIS A 1 113 ? 5.895 28.531 1.043 1 84.56 113 HIS A O 1
ATOM 901 N N . GLN A 1 114 ? 8.039 28.094 0.792 1 85.06 114 GLN A N 1
ATOM 902 C CA . GLN A 1 114 ? 8.242 29.141 -0.203 1 85.06 114 GLN A CA 1
ATOM 903 C C . GLN A 1 114 ? 7.453 28.859 -1.476 1 85.06 114 GLN A C 1
ATOM 905 O O . GLN A 1 114 ? 6.883 29.766 -2.078 1 85.06 114 GLN A O 1
ATOM 910 N N . LEU A 1 115 ? 7.406 27.641 -1.866 1 82.5 115 LEU A N 1
ATOM 911 C CA . LEU A 1 115 ? 6.648 27.234 -3.047 1 82.5 115 LEU A CA 1
ATOM 912 C C . LEU A 1 115 ? 5.16 27.484 -2.85 1 82.5 115 LEU A C 1
ATOM 914 O O . LEU A 1 115 ? 4.469 27.922 -3.775 1 82.5 115 LEU A O 1
ATOM 918 N N . ASN A 1 116 ? 4.738 27.141 -1.722 1 80.31 116 ASN A N 1
ATOM 919 C CA . ASN A 1 116 ? 3.328 27.344 -1.401 1 80.31 116 ASN A CA 1
ATOM 920 C C . ASN A 1 116 ? 2.947 28.812 -1.447 1 80.31 116 ASN A C 1
ATOM 922 O O . ASN A 1 116 ? 1.861 29.172 -1.91 1 80.31 116 ASN A O 1
ATOM 926 N N . LEU A 1 117 ? 3.779 29.656 -0.973 1 79.25 117 LEU A N 1
ATOM 927 C CA . LEU A 1 117 ? 3.555 31.109 -0.99 1 79.25 117 LEU A CA 1
ATOM 928 C C . LEU A 1 117 ? 3.545 31.641 -2.42 1 79.25 117 LEU A C 1
ATOM 930 O O . LEU A 1 117 ? 2.715 32.469 -2.766 1 79.25 117 LEU A O 1
ATOM 934 N N . LYS A 1 118 ? 4.398 31.125 -3.189 1 81.19 118 LYS A N 1
ATOM 935 C CA . LYS A 1 118 ? 4.488 31.547 -4.582 1 81.19 118 LYS A CA 1
ATOM 936 C C . LYS A 1 118 ? 3.252 31.109 -5.367 1 81.19 118 LYS A C 1
ATOM 938 O O . LYS A 1 118 ? 2.756 31.859 -6.215 1 81.19 118 LYS A O 1
ATOM 943 N N . SER A 1 119 ? 2.791 29.922 -5.051 1 75.56 119 SER A N 1
ATOM 944 C CA . SER A 1 119 ? 1.599 29.422 -5.727 1 75.56 119 SER A CA 1
ATOM 945 C C . SER A 1 119 ? 0.369 30.234 -5.363 1 75.56 119 SER A C 1
ATOM 947 O O . SER A 1 119 ? -0.505 30.469 -6.203 1 75.56 119 SER A O 1
ATOM 949 N N . HIS A 1 120 ? 0.289 30.656 -4.164 1 72.25 120 HIS A N 1
ATOM 950 C CA . HIS A 1 120 ? -0.82 31.484 -3.713 1 72.25 120 HIS A CA 1
ATOM 951 C C . HIS A 1 120 ? -0.752 32.875 -4.336 1 72.25 120 HIS A C 1
ATOM 953 O O . HIS A 1 120 ? -1.785 33.469 -4.656 1 72.25 120 HIS A O 1
ATOM 959 N N . ASN A 1 121 ? 0.365 33.375 -4.477 1 70.69 121 ASN A N 1
ATOM 960 C CA . ASN A 1 121 ? 0.541 34.688 -5.055 1 70.69 121 ASN A CA 1
ATOM 961 C C . ASN A 1 121 ? 0.236 34.688 -6.547 1 70.69 121 ASN A C 1
ATOM 963 O O . ASN A 1 121 ? -0.172 35.719 -7.098 1 70.69 121 ASN A O 1
ATOM 967 N N . LYS A 1 122 ? 0.393 33.656 -7.215 1 69.5 122 LYS A N 1
ATOM 968 C CA . LYS A 1 122 ? 0.108 33.562 -8.648 1 69.5 122 LYS A CA 1
ATOM 969 C C . LYS A 1 122 ? -1.392 33.438 -8.898 1 69.5 122 LYS A C 1
ATOM 971 O O . LYS A 1 122 ? -1.888 33.875 -9.945 1 69.5 122 LYS A O 1
ATOM 976 N N . ASN A 1 123 ? -2.041 32.906 -8.078 1 57.5 123 ASN A N 1
ATOM 977 C CA . ASN A 1 123 ? -3.488 32.75 -8.219 1 57.5 123 ASN A CA 1
ATOM 978 C C . ASN A 1 123 ? -4.215 34.031 -7.828 1 57.5 123 ASN A C 1
ATOM 980 O O . ASN A 1 123 ? -5.445 34.094 -7.816 1 57.5 123 ASN A O 1
ATOM 984 N N . LYS A 1 124 ? -3.545 35.188 -7.5 1 57.69 124 LYS A N 1
ATOM 985 C CA . LYS A 1 124 ? -4.09 36.531 -7.34 1 57.69 124 LYS A CA 1
ATOM 986 C C . LYS A 1 124 ? -3.768 37.406 -8.547 1 57.69 124 LYS A C 1
ATOM 988 O O . LYS A 1 124 ? -2.709 37.25 -9.164 1 57.69 124 LYS A O 1
ATOM 993 N N . MET B 1 1 ? 15.211 -21.891 -20.812 1 59.78 1 MET B N 1
ATOM 994 C CA . MET B 1 1 ? 13.836 -22.094 -20.359 1 59.78 1 MET B CA 1
ATOM 995 C C . MET B 1 1 ? 13.805 -22.391 -18.875 1 59.78 1 MET B C 1
ATOM 997 O O . MET B 1 1 ? 14.469 -23.328 -18.406 1 59.78 1 MET B O 1
ATOM 1001 N N . PHE B 1 2 ? 13.445 -21.484 -18.125 1 74.25 2 PHE B N 1
ATOM 1002 C CA . PHE B 1 2 ? 13.523 -21.734 -16.688 1 74.25 2 PHE B CA 1
ATOM 1003 C C . PHE B 1 2 ? 12.625 -22.891 -16.281 1 74.25 2 PHE B C 1
ATOM 1005 O O . PHE B 1 2 ? 11.492 -23 -16.766 1 74.25 2 PHE B O 1
ATOM 1012 N N . ASN B 1 3 ? 13.266 -23.828 -15.633 1 87.62 3 ASN B N 1
ATOM 1013 C CA . ASN B 1 3 ? 12.477 -24.953 -15.141 1 87.62 3 ASN B CA 1
ATOM 1014 C C . ASN B 1 3 ? 11.555 -24.531 -14 1 87.62 3 ASN B C 1
ATOM 1016 O O . ASN B 1 3 ? 11.711 -23.453 -13.438 1 87.62 3 ASN B O 1
ATOM 1020 N N . PRO B 1 4 ? 10.562 -25.344 -13.789 1 84.44 4 PRO B N 1
ATOM 1021 C CA . PRO B 1 4 ? 9.562 -24.984 -12.773 1 84.44 4 PRO B CA 1
ATOM 1022 C C . PRO B 1 4 ? 10.18 -24.719 -11.406 1 84.44 4 PRO B C 1
ATOM 1024 O O . PRO B 1 4 ? 9.727 -23.812 -10.688 1 84.44 4 PRO B O 1
ATOM 1027 N N . SER B 1 5 ? 11.164 -25.469 -11.062 1 89.12 5 SER B N 1
ATOM 1028 C CA . SER B 1 5 ? 11.812 -25.25 -9.773 1 89.12 5 SER B CA 1
ATOM 1029 C C . SER B 1 5 ? 12.492 -23.891 -9.719 1 89.12 5 SER B C 1
ATOM 1031 O O . SER B 1 5 ? 12.477 -23.234 -8.68 1 89.12 5 SER B O 1
ATOM 1033 N N . GLN B 1 6 ? 13.094 -23.438 -10.773 1 91.31 6 GLN B N 1
ATOM 1034 C CA . GLN B 1 6 ? 13.758 -22.141 -10.859 1 91.31 6 GLN B CA 1
ATOM 1035 C C . GLN B 1 6 ? 12.742 -21 -10.789 1 91.31 6 GLN B C 1
ATOM 1037 O O . GLN B 1 6 ? 12.984 -19.984 -10.148 1 91.31 6 GLN B O 1
ATOM 1042 N N . LEU B 1 7 ? 11.68 -21.203 -11.461 1 93.19 7 LEU B N 1
ATOM 1043 C CA . LEU B 1 7 ? 10.641 -20.172 -11.469 1 93.19 7 LEU B CA 1
ATOM 1044 C C . LEU B 1 7 ? 10.039 -20.016 -10.078 1 93.19 7 LEU B C 1
ATOM 1046 O O . LEU B 1 7 ? 9.734 -18.891 -9.656 1 93.19 7 LEU B O 1
ATOM 1050 N N . ASP B 1 8 ? 9.891 -21.094 -9.398 1 93.69 8 ASP B N 1
ATOM 1051 C CA . ASP B 1 8 ? 9.383 -21.047 -8.031 1 93.69 8 ASP B CA 1
ATOM 1052 C C . ASP B 1 8 ? 10.359 -20.297 -7.117 1 93.69 8 ASP B C 1
ATOM 1054 O O . ASP B 1 8 ? 9.938 -19.562 -6.223 1 93.69 8 ASP B O 1
ATOM 1058 N N . LEU B 1 9 ? 11.578 -20.531 -7.324 1 94.62 9 LEU B N 1
ATOM 1059 C CA . LEU B 1 9 ? 12.602 -19.828 -6.547 1 94.62 9 LEU B CA 1
ATOM 1060 C C . LEU B 1 9 ? 12.57 -18.328 -6.824 1 94.62 9 LEU B C 1
ATOM 1062 O O . LEU B 1 9 ? 12.703 -17.531 -5.902 1 94.62 9 LEU B O 1
ATOM 1066 N N . MET B 1 10 ? 12.469 -17.984 -8.062 1 95.94 10 MET B N 1
ATOM 1067 C CA . MET B 1 10 ? 12.383 -16.578 -8.43 1 95.94 10 MET B CA 1
ATOM 1068 C C . MET B 1 10 ? 11.156 -15.93 -7.793 1 95.94 10 MET B C 1
ATOM 1070 O O . MET B 1 10 ? 11.234 -14.805 -7.301 1 95.94 10 MET B O 1
ATOM 1074 N N . LEU B 1 11 ? 10.062 -16.641 -7.836 1 96.62 11 LEU B N 1
ATOM 1075 C CA . LEU B 1 11 ? 8.852 -16.141 -7.195 1 96.62 11 LEU B CA 1
ATOM 1076 C C . LEU B 1 11 ? 9.078 -15.906 -5.707 1 96.62 11 LEU B C 1
ATOM 1078 O O . LEU B 1 11 ? 8.641 -14.891 -5.16 1 96.62 11 LEU B O 1
ATOM 1082 N N . THR B 1 12 ? 9.789 -16.797 -5.129 1 97.38 12 THR B N 1
ATOM 1083 C CA . THR B 1 12 ? 10.047 -16.703 -3.697 1 97.38 12 THR B CA 1
ATOM 1084 C C . THR B 1 12 ? 10.953 -15.523 -3.383 1 97.38 12 THR B C 1
ATOM 1086 O O . THR B 1 12 ? 10.695 -14.773 -2.441 1 97.38 12 THR B O 1
ATOM 1089 N N . ILE B 1 13 ? 11.898 -15.312 -4.176 1 97.31 13 ILE B N 1
ATOM 1090 C CA . ILE B 1 13 ? 12.844 -14.227 -3.961 1 97.31 13 ILE B CA 1
ATOM 1091 C C . ILE B 1 13 ? 12.148 -12.883 -4.176 1 97.31 13 ILE B C 1
ATOM 1093 O O . ILE B 1 13 ? 12.234 -11.984 -3.332 1 97.31 13 ILE B O 1
ATOM 1097 N N . LEU B 1 14 ? 11.477 -12.703 -5.219 1 97.25 14 LEU B N 1
ATOM 1098 C CA . LEU B 1 14 ? 10.781 -11.461 -5.539 1 97.25 14 LEU B CA 1
ATOM 1099 C C . LEU B 1 14 ? 9.742 -11.133 -4.469 1 97.25 14 LEU B C 1
ATOM 1101 O O . LEU B 1 14 ? 9.656 -9.992 -4.016 1 97.25 14 LEU B O 1
ATOM 1105 N N . SER B 1 15 ? 9.008 -12.125 -4.074 1 97.69 15 SER B N 1
ATOM 1106 C CA . SER B 1 15 ? 7.961 -11.875 -3.09 1 97.69 15 SER B CA 1
ATOM 1107 C C . SER B 1 15 ? 8.555 -11.57 -1.72 1 97.69 15 SER B C 1
ATOM 1109 O O . SER B 1 15 ? 7.984 -10.789 -0.953 1 97.69 15 SER B O 1
ATOM 1111 N N . THR B 1 16 ? 9.68 -12.188 -1.412 1 97.81 16 THR B N 1
ATOM 1112 C CA . THR B 1 16 ? 10.305 -11.906 -0.126 1 97.81 16 THR B CA 1
ATOM 1113 C C . THR B 1 16 ? 10.695 -10.438 -0.025 1 97.81 16 THR B C 1
ATOM 1115 O O . THR B 1 16 ? 10.336 -9.766 0.944 1 97.81 16 THR B O 1
ATOM 1118 N N . ILE B 1 17 ? 11.297 -9.906 -0.979 1 97.06 17 ILE B N 1
ATOM 1119 C CA . ILE B 1 17 ? 11.727 -8.516 -0.994 1 97.06 17 ILE B CA 1
ATOM 1120 C C . ILE B 1 17 ? 10.508 -7.602 -1.017 1 97.06 17 ILE B C 1
ATOM 1122 O O . ILE B 1 17 ? 10.414 -6.656 -0.227 1 97.06 17 ILE B O 1
ATOM 1126 N N . ALA B 1 18 ? 9.578 -7.879 -1.863 1 97.44 18 ALA B N 1
ATOM 1127 C CA . ALA B 1 18 ? 8.391 -7.051 -2.023 1 97.44 18 ALA B CA 1
ATOM 1128 C C . ALA B 1 18 ? 7.535 -7.066 -0.758 1 97.44 18 ALA B C 1
ATOM 1130 O O . ALA B 1 18 ? 6.988 -6.035 -0.358 1 97.44 18 ALA B O 1
ATOM 1131 N N . ALA B 1 19 ? 7.457 -8.258 -0.141 1 97.44 19 ALA B N 1
ATOM 1132 C CA . ALA B 1 19 ? 6.672 -8.391 1.083 1 97.44 19 ALA B CA 1
ATOM 1133 C C . ALA B 1 19 ? 7.27 -7.555 2.211 1 97.44 19 ALA B C 1
ATOM 1135 O O . ALA B 1 19 ? 6.543 -6.867 2.934 1 97.44 19 ALA B O 1
ATOM 1136 N N . ILE B 1 20 ? 8.539 -7.605 2.393 1 95.88 20 ILE B N 1
ATOM 1137 C CA . ILE B 1 20 ? 9.219 -6.832 3.428 1 95.88 20 ILE B CA 1
ATOM 1138 C C . ILE B 1 20 ? 9.031 -5.34 3.166 1 95.88 20 ILE B C 1
ATOM 1140 O O . ILE B 1 20 ? 8.672 -4.586 4.07 1 95.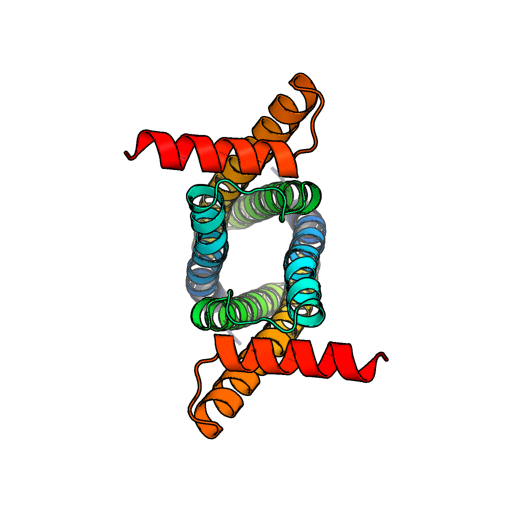88 20 ILE B O 1
ATOM 1144 N N . ALA B 1 21 ? 9.227 -4.918 1.934 1 94.69 21 ALA B N 1
ATOM 1145 C CA . ALA B 1 21 ? 9.016 -3.525 1.548 1 94.69 21 ALA B CA 1
ATOM 1146 C C . ALA B 1 21 ? 7.586 -3.082 1.842 1 94.69 21 ALA B C 1
ATOM 1148 O O . ALA B 1 21 ? 7.367 -2.021 2.432 1 94.69 21 ALA B O 1
ATOM 1149 N N . SER B 1 22 ? 6.605 -3.855 1.502 1 94.94 22 SER B N 1
ATOM 1150 C CA . SER B 1 22 ? 5.195 -3.521 1.661 1 94.94 22 SER B CA 1
ATOM 1151 C C . SER B 1 22 ? 4.801 -3.477 3.133 1 94.94 22 SER B C 1
ATOM 1153 O O . SER B 1 22 ? 3.943 -2.684 3.527 1 94.94 22 SER B O 1
ATOM 1155 N N . ALA B 1 23 ? 5.461 -4.305 3.91 1 94.5 23 ALA B N 1
ATOM 1156 C CA . ALA B 1 23 ? 5.16 -4.352 5.34 1 94.5 23 ALA B CA 1
ATOM 1157 C C . ALA B 1 23 ? 5.551 -3.043 6.023 1 94.5 23 ALA B C 1
ATOM 1159 O O . ALA B 1 23 ? 4.891 -2.611 6.973 1 94.5 23 ALA B O 1
ATOM 1160 N N . ILE B 1 24 ? 6.504 -2.395 5.508 1 91.25 24 ILE B N 1
ATOM 1161 C CA . ILE B 1 24 ? 7.043 -1.197 6.145 1 91.25 24 ILE B CA 1
ATOM 1162 C C . ILE B 1 24 ? 6.246 0.027 5.703 1 91.25 24 ILE B C 1
ATOM 1164 O O . ILE B 1 24 ? 6.262 1.062 6.371 1 91.25 24 ILE B O 1
ATOM 1168 N N . LEU B 1 25 ? 5.484 -0.097 4.598 1 85.5 25 LEU 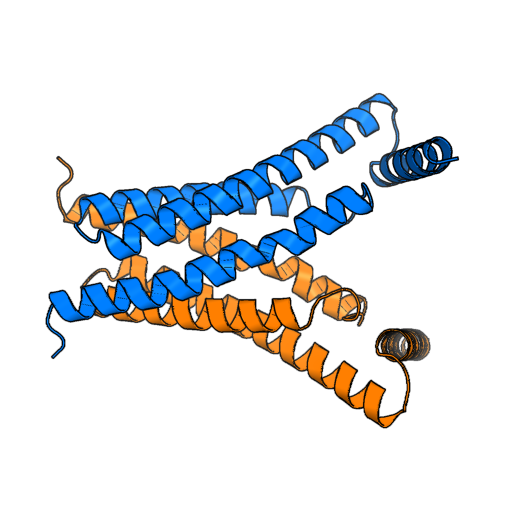B N 1
ATOM 1169 C CA . LEU B 1 25 ? 4.812 1.038 3.975 1 85.5 25 LEU B CA 1
ATOM 1170 C C . LEU B 1 25 ? 3.754 1.623 4.906 1 85.5 25 LEU B C 1
ATOM 1172 O O . LEU B 1 25 ? 3.473 2.822 4.859 1 85.5 25 LEU B O 1
ATOM 1176 N N . PHE B 1 26 ? 3.219 0.897 5.852 1 83.06 26 PHE B N 1
ATOM 1177 C CA . PHE B 1 26 ? 2.104 1.362 6.668 1 83.06 26 PHE B CA 1
ATOM 1178 C C . PHE B 1 26 ? 2.582 1.803 8.047 1 83.06 26 PHE B C 1
ATOM 1180 O O . PHE B 1 26 ? 1.813 2.367 8.828 1 83.06 26 PHE B O 1
ATOM 1187 N N . LEU B 1 27 ? 3.822 1.691 8.266 1 86.75 27 LEU B N 1
ATOM 1188 C CA . LEU B 1 27 ? 4.336 2.01 9.594 1 86.75 27 LEU B CA 1
ATOM 1189 C C . LEU B 1 27 ? 4.355 3.518 9.82 1 86.75 27 LEU B C 1
ATOM 1191 O O . LEU B 1 27 ? 3.955 3.996 10.883 1 86.75 27 LEU B O 1
ATOM 1195 N N . PRO B 1 28 ? 4.762 4.285 8.852 1 79.94 28 PRO B N 1
ATOM 1196 C CA . PRO B 1 28 ? 4.695 5.734 9.047 1 79.94 28 PRO B CA 1
ATOM 1197 C C . PRO B 1 28 ? 3.283 6.227 9.352 1 79.94 28 PRO B C 1
ATOM 1199 O O . PRO B 1 28 ? 3.092 7.059 10.242 1 79.94 28 PRO B O 1
ATOM 1202 N N . GLN B 1 29 ? 2.375 5.715 8.703 1 77.69 29 GLN B N 1
ATOM 1203 C CA . GLN B 1 29 ? 0.984 6.094 8.914 1 77.69 29 GLN B CA 1
ATOM 1204 C C . GLN B 1 29 ? 0.509 5.676 10.305 1 77.69 29 GLN B C 1
ATOM 1206 O O . GLN B 1 29 ? -0.229 6.414 10.961 1 77.69 29 GLN B O 1
ATOM 1211 N N . LEU B 1 30 ? 0.916 4.527 10.672 1 84.06 30 LEU B N 1
ATOM 1212 C CA . LEU B 1 30 ? 0.565 4.039 12.008 1 84.06 30 LEU B CA 1
ATOM 1213 C C . LEU B 1 30 ? 1.146 4.941 13.086 1 84.06 30 LEU B C 1
ATOM 1215 O O . LEU B 1 30 ? 0.434 5.348 14.008 1 84.06 30 LEU B O 1
ATOM 1219 N N . PHE B 1 31 ? 2.354 5.305 12.906 1 83.31 31 PHE B N 1
ATOM 1220 C CA . PHE B 1 31 ? 3.033 6.137 13.898 1 83.31 31 PHE B CA 1
ATOM 1221 C C . PHE B 1 31 ? 2.451 7.547 13.906 1 83.31 31 PHE B C 1
ATOM 1223 O O . PHE B 1 31 ? 2.215 8.117 14.977 1 83.31 31 PHE B O 1
ATOM 1230 N N . LYS B 1 32 ? 2.207 8.086 12.766 1 78.62 32 LYS B N 1
ATOM 1231 C CA . LYS B 1 32 ? 1.632 9.43 12.68 1 78.62 32 LYS B CA 1
ATOM 1232 C C . LYS B 1 32 ? 0.25 9.477 13.32 1 78.62 32 LYS B C 1
ATOM 1234 O O . LYS B 1 32 ? -0.06 10.406 14.07 1 78.62 32 LYS B O 1
ATOM 1239 N N . SER B 1 33 ? -0.583 8.531 13.07 1 78.75 33 SER B N 1
ATOM 1240 C CA . SER B 1 33 ? -1.938 8.492 13.609 1 78.75 33 SER B CA 1
ATOM 1241 C C . SER B 1 33 ? -1.925 8.367 15.125 1 78.75 33 SER B C 1
ATOM 1243 O O . SER B 1 33 ? -2.742 8.992 15.812 1 78.75 33 SER B O 1
ATOM 1245 N N . PHE B 1 34 ? -0.934 7.695 15.656 1 79.31 34 PHE B N 1
ATOM 1246 C CA . PHE B 1 34 ? -0.843 7.508 17.094 1 79.31 34 PHE B CA 1
ATOM 1247 C C . PHE B 1 34 ? -0.227 8.734 17.766 1 79.31 34 PHE B C 1
ATOM 1249 O O . PHE B 1 34 ? -0.605 9.094 18.875 1 79.31 34 PHE B O 1
ATOM 1256 N N . ARG B 1 35 ? 0.639 9.359 17 1 77.88 35 ARG B N 1
ATOM 1257 C CA . ARG B 1 35 ? 1.348 10.5 17.578 1 77.88 35 ARG B CA 1
ATOM 1258 C C . ARG B 1 35 ? 0.476 11.75 17.578 1 77.88 35 ARG B C 1
ATOM 1260 O O . ARG B 1 35 ? 0.467 12.516 18.547 1 77.88 35 ARG B O 1
ATOM 1267 N N . THR B 1 36 ? -0.225 11.93 16.547 1 76.69 36 THR B N 1
ATOM 1268 C CA . THR B 1 36 ? -0.99 13.164 16.406 1 76.69 36 THR B CA 1
ATOM 1269 C C . THR B 1 36 ? -2.422 12.969 16.891 1 76.69 36 THR B C 1
ATOM 1271 O O . THR B 1 36 ? -3.145 13.938 17.125 1 76.69 36 THR B O 1
ATOM 1274 N N . LYS B 1 37 ? -2.766 11.758 17.094 1 76 37 LYS B N 1
ATOM 1275 C CA . LYS B 1 37 ? -4.125 11.398 17.484 1 76 37 LYS B CA 1
ATOM 1276 C C . LYS B 1 37 ? -5.148 12 16.516 1 76 37 LYS B C 1
ATOM 1278 O O . LYS B 1 37 ? -6.277 12.297 16.922 1 76 37 LYS B O 1
ATOM 1283 N N . MET B 1 38 ? -4.621 12.398 15.359 1 72.62 38 MET B N 1
ATOM 1284 C CA . MET B 1 38 ? -5.465 12.984 14.32 1 72.62 38 MET B CA 1
ATOM 1285 C C . MET B 1 38 ? -5.738 11.977 13.211 1 72.62 38 MET B C 1
ATOM 1287 O O . MET B 1 38 ? -4.809 11.461 12.594 1 72.62 38 MET B O 1
ATOM 1291 N N . THR B 1 39 ? -6.961 11.594 13.156 1 75.94 39 THR B N 1
ATOM 1292 C CA . THR B 1 39 ? -7.355 10.711 12.062 1 75.94 39 THR B CA 1
ATOM 1293 C C . THR B 1 39 ? -8.195 11.469 11.039 1 75.94 39 THR B C 1
ATOM 1295 O O . THR B 1 39 ? -8.609 10.906 10.023 1 75.94 39 THR B O 1
ATOM 1298 N N . SER B 1 40 ? -8.266 12.703 11.297 1 72.94 40 SER B N 1
ATOM 1299 C CA . SER B 1 40 ? -9.172 13.5 10.477 1 72.94 40 SER B CA 1
ATOM 1300 C C . SER B 1 40 ? -8.617 13.688 9.062 1 72.94 40 SER B C 1
ATOM 1302 O O . SER B 1 40 ? -9.375 13.938 8.125 1 72.94 40 SER B O 1
ATOM 1304 N N . ASP B 1 41 ? -7.359 13.5 8.93 1 69.5 41 ASP B N 1
ATOM 1305 C CA . ASP B 1 41 ? -6.738 13.758 7.633 1 69.5 41 ASP B CA 1
ATOM 1306 C C . ASP B 1 41 ? -6.824 12.531 6.723 1 69.5 41 ASP B C 1
ATOM 1308 O O . ASP B 1 41 ? -6.555 12.625 5.523 1 69.5 41 ASP B O 1
ATOM 1312 N N . THR B 1 42 ? -7.195 11.406 7.352 1 76.69 42 THR B N 1
ATOM 1313 C CA . THR B 1 42 ? -7.23 10.195 6.543 1 76.69 42 THR B CA 1
ATOM 1314 C C . THR B 1 42 ? -8.672 9.758 6.285 1 76.69 42 THR B C 1
ATOM 1316 O O . THR B 1 42 ? -9.508 9.805 7.184 1 76.69 42 THR B O 1
ATOM 1319 N N . SER B 1 43 ? -8.922 9.383 5.051 1 81.88 43 SER B N 1
ATOM 1320 C CA . SER B 1 43 ? -10.258 8.977 4.633 1 81.88 43 SER B CA 1
ATOM 1321 C C . SER B 1 43 ? -10.625 7.613 5.207 1 81.88 43 SER B C 1
ATOM 1323 O O . SER B 1 43 ? -9.781 6.707 5.254 1 81.88 43 SER B O 1
ATOM 1325 N N . LEU B 1 44 ? -11.859 7.629 5.777 1 88.12 44 LEU B N 1
ATOM 1326 C CA . LEU B 1 44 ? -12.414 6.355 6.23 1 88.12 44 LEU B CA 1
ATOM 1327 C C . LEU B 1 44 ? -12.438 5.344 5.094 1 88.12 44 LEU B C 1
ATOM 1329 O O . LEU B 1 44 ? -12.156 4.16 5.305 1 88.12 44 LEU B O 1
ATOM 1333 N N . PHE B 1 45 ? -12.711 5.871 3.99 1 89.19 45 PHE B N 1
ATOM 1334 C CA . PHE B 1 45 ? -12.797 5.047 2.793 1 89.19 45 PHE B CA 1
ATOM 1335 C C . PHE B 1 45 ? -11.469 4.352 2.516 1 89.19 45 PHE B C 1
ATOM 1337 O O . PHE B 1 45 ? -11.438 3.162 2.193 1 89.19 45 PHE B O 1
ATOM 1344 N N . LEU B 1 46 ? -10.398 5.051 2.734 1 87.25 46 LEU B N 1
ATOM 1345 C CA . LEU B 1 46 ? -9.07 4.508 2.463 1 87.25 46 LEU B CA 1
ATOM 1346 C C . LEU B 1 46 ? -8.75 3.359 3.41 1 87.25 46 LEU B C 1
ATOM 1348 O O . LEU B 1 46 ? -8.227 2.326 2.984 1 87.25 46 LEU B O 1
ATOM 1352 N N . PHE B 1 47 ? -9.141 3.465 4.617 1 91.38 47 PHE B N 1
ATOM 1353 C CA . PHE B 1 47 ? -8.844 2.424 5.594 1 91.38 47 PHE B CA 1
ATOM 1354 C C . PHE B 1 47 ? -9.703 1.187 5.34 1 91.38 47 PHE B C 1
ATOM 1356 O O . PHE B 1 47 ? -9.227 0.058 5.477 1 91.38 47 PHE B O 1
ATOM 1363 N N . ILE B 1 48 ? -10.891 1.417 4.898 1 94.38 48 ILE B N 1
ATOM 1364 C CA . ILE B 1 48 ? -11.781 0.298 4.613 1 94.38 48 ILE B CA 1
ATOM 1365 C C . ILE B 1 48 ? -11.258 -0.492 3.42 1 94.38 48 ILE B C 1
ATOM 1367 O O . ILE B 1 48 ? -11.133 -1.718 3.482 1 94.38 48 ILE B O 1
ATOM 1371 N N . ILE B 1 49 ? -10.984 0.223 2.436 1 93.75 49 ILE B N 1
ATOM 1372 C CA . ILE B 1 49 ? -10.539 -0.434 1.208 1 93.75 49 ILE B CA 1
ATOM 1373 C C . ILE B 1 49 ? -9.18 -1.088 1.433 1 93.75 49 ILE B C 1
ATOM 1375 O O . ILE B 1 49 ? -8.891 -2.143 0.863 1 93.75 49 ILE B O 1
ATOM 1379 N N . SER B 1 50 ? -8.344 -0.43 2.188 1 93.75 50 SER B N 1
ATOM 1380 C CA . SER B 1 50 ? -7.047 -1.017 2.516 1 93.75 50 SER B CA 1
ATOM 1381 C C . SER B 1 50 ? -7.211 -2.32 3.289 1 93.75 50 SER B C 1
ATOM 1383 O O . SER B 1 50 ? -6.508 -3.299 3.021 1 93.75 50 SER B O 1
ATOM 1385 N N . PHE B 1 51 ? -8.094 -2.338 4.191 1 96.31 51 PHE B N 1
ATOM 1386 C CA . PHE B 1 51 ? -8.336 -3.541 4.98 1 96.31 51 PHE B CA 1
ATOM 1387 C C . PHE B 1 51 ? -8.898 -4.66 4.105 1 96.31 51 PHE B C 1
ATOM 1389 O O . PHE B 1 51 ? -8.406 -5.789 4.148 1 96.31 51 PHE B O 1
ATOM 1396 N N . LEU B 1 52 ? -9.875 -4.344 3.35 1 96.25 52 LEU B N 1
ATOM 1397 C CA . LEU B 1 52 ? -10.453 -5.332 2.445 1 96.25 52 LEU B CA 1
ATOM 1398 C C . LEU B 1 52 ? -9.398 -5.848 1.466 1 96.25 52 LEU B C 1
ATOM 1400 O O . LEU B 1 52 ? -9.328 -7.051 1.203 1 96.25 52 LEU B O 1
ATOM 1404 N N . GLY B 1 53 ? -8.602 -4.941 0.921 1 96.5 53 GLY B N 1
ATOM 1405 C CA . GLY B 1 53 ? -7.504 -5.344 0.05 1 96.5 53 GLY B CA 1
ATOM 1406 C C . GLY B 1 53 ? -6.57 -6.355 0.688 1 96.5 53 GLY B C 1
ATOM 1407 O O . GLY B 1 53 ? -6.246 -7.375 0.079 1 96.5 53 GLY B O 1
ATOM 1408 N N . SER B 1 54 ? -6.25 -6.098 1.895 1 97.44 54 SER B N 1
ATOM 1409 C CA . SER B 1 54 ? -5.367 -7 2.623 1 97.44 54 SER B CA 1
ATOM 1410 C C . SER B 1 54 ? -6.008 -8.375 2.803 1 97.44 54 SER B C 1
ATOM 1412 O O . SER B 1 54 ? -5.332 -9.398 2.688 1 97.44 54 SER B O 1
ATOM 1414 N N . VAL B 1 55 ? -7.262 -8.414 3.025 1 98.12 55 VAL B N 1
ATOM 1415 C CA . VAL B 1 55 ? -7.988 -9.672 3.215 1 98.12 55 VAL B CA 1
ATOM 1416 C C . VAL B 1 55 ? -8.016 -10.453 1.904 1 98.12 55 VAL B C 1
ATOM 1418 O O . VAL B 1 55 ? -7.805 -11.664 1.895 1 98.12 55 VAL B O 1
ATOM 1421 N N . PHE B 1 56 ? -8.25 -9.797 0.862 1 98.19 56 PHE B N 1
ATOM 1422 C CA . PHE B 1 56 ? -8.328 -10.453 -0.437 1 98.19 56 PHE B CA 1
ATOM 1423 C C . PHE B 1 56 ? -6.949 -10.953 -0.87 1 98.19 56 PHE B C 1
ATOM 1425 O O . PHE B 1 56 ? -6.828 -12.039 -1.439 1 98.19 56 PHE B O 1
ATOM 1432 N N . TRP B 1 57 ? -5.871 -10.203 -0.587 1 98.12 57 TRP B N 1
ATOM 1433 C CA . TRP B 1 57 ? -4.52 -10.664 -0.886 1 98.12 57 TRP B CA 1
ATOM 1434 C C . TRP B 1 57 ? -4.133 -11.836 0.003 1 98.12 57 TRP B C 1
ATOM 1436 O O . TRP B 1 57 ? -3.395 -12.734 -0.422 1 98.12 57 TRP B O 1
ATOM 1446 N N . LEU B 1 58 ? -4.629 -11.75 1.177 1 98.31 58 LEU B N 1
ATOM 1447 C CA . LEU B 1 58 ? -4.41 -12.883 2.07 1 98.31 58 LEU B CA 1
ATOM 1448 C C . LEU B 1 58 ? -5.051 -14.148 1.511 1 98.31 58 LEU B C 1
ATOM 1450 O O . LEU B 1 58 ? -4.418 -15.211 1.479 1 98.31 58 LEU B O 1
ATOM 1454 N N . GLY B 1 59 ? -6.281 -14.039 1.095 1 98.25 59 GLY B N 1
ATOM 1455 C CA . GLY B 1 59 ? -6.93 -15.156 0.423 1 98.25 59 GLY B CA 1
ATOM 1456 C C . GLY B 1 59 ? -6.172 -15.641 -0.8 1 98.25 59 GLY B C 1
ATOM 1457 O O . GLY B 1 59 ? -6.055 -16.844 -1.029 1 98.25 59 GLY B O 1
ATOM 1458 N N . PHE B 1 60 ? -5.691 -14.734 -1.571 1 97.88 60 PHE B N 1
ATOM 1459 C CA . PHE B 1 60 ? -4.859 -15.039 -2.73 1 97.88 60 PHE B CA 1
ATOM 1460 C C . PHE B 1 60 ? -3.67 -15.906 -2.332 1 97.88 60 PHE B C 1
ATOM 1462 O O . PHE B 1 60 ? -3.396 -16.922 -2.971 1 97.88 60 PHE B O 1
ATOM 1469 N N . GLY B 1 61 ? -2.998 -15.469 -1.276 1 97.81 61 GLY B N 1
ATOM 1470 C CA . GLY B 1 61 ? -1.878 -16.25 -0.775 1 97.81 61 GLY B CA 1
ATOM 1471 C C . GLY B 1 61 ? -2.264 -17.656 -0.375 1 97.81 61 GLY B C 1
ATOM 1472 O O . GLY B 1 61 ? -1.526 -18.609 -0.647 1 97.81 61 GLY B O 1
ATOM 1473 N N . ILE B 1 62 ? -3.383 -17.828 0.203 1 97.75 62 ILE B N 1
ATOM 1474 C CA . ILE B 1 62 ? -3.852 -19.125 0.668 1 97.75 62 ILE B CA 1
ATOM 1475 C C . ILE B 1 62 ? -4.145 -20.031 -0.529 1 97.75 62 ILE B C 1
ATOM 1477 O O . ILE B 1 62 ? -3.789 -21.219 -0.525 1 97.75 62 ILE B O 1
ATOM 1481 N N . ILE B 1 63 ? -4.785 -19.469 -1.556 1 96.38 63 ILE B N 1
ATOM 1482 C CA . ILE B 1 63 ? -5.09 -20.266 -2.746 1 96.38 63 ILE B CA 1
ATOM 1483 C C . ILE B 1 63 ? -3.793 -20.656 -3.451 1 96.38 63 ILE B C 1
ATOM 1485 O O . ILE B 1 63 ? -3.67 -21.766 -3.965 1 96.38 63 ILE B O 1
ATOM 1489 N N . LEU B 1 64 ? -2.811 -19.797 -3.477 1 95.12 64 LEU B N 1
ATOM 1490 C CA . LEU B 1 64 ? -1.514 -20.125 -4.062 1 95.12 64 LEU B CA 1
ATOM 1491 C C . LEU B 1 64 ? -0.85 -21.281 -3.322 1 95.12 64 LEU B C 1
ATOM 1493 O O . LEU B 1 64 ? -0.159 -22.094 -3.934 1 95.12 64 LEU B O 1
ATOM 1497 N N . MET B 1 65 ? -1.087 -21.297 -2.039 1 95.06 65 MET B N 1
ATOM 1498 C CA . MET B 1 65 ? -0.537 -22.375 -1.226 1 95.06 65 MET B CA 1
ATOM 1499 C C . MET B 1 65 ? -1.144 -23.719 -1.62 1 95.06 65 MET B C 1
ATOM 1501 O O . MET B 1 65 ? -0.436 -24.719 -1.71 1 95.06 65 MET B O 1
ATOM 1505 N N . LEU B 1 66 ? -2.365 -23.719 -1.933 1 92.62 66 LEU B N 1
ATOM 1506 C CA . LEU B 1 66 ? -3.066 -24.922 -2.363 1 92.62 66 LEU B CA 1
ATOM 1507 C C . LEU B 1 66 ? -2.543 -25.406 -3.713 1 92.62 66 LEU B C 1
ATOM 1509 O O . LEU B 1 66 ? -2.633 -26.594 -4.031 1 92.62 66 LEU B O 1
ATOM 1513 N N . GLN B 1 67 ? -1.928 -24.469 -4.441 1 90.19 67 GLN B N 1
ATOM 1514 C CA . GLN B 1 67 ? -1.382 -24.812 -5.754 1 90.19 67 GLN B CA 1
ATOM 1515 C C . GLN B 1 67 ? 0.08 -25.234 -5.648 1 90.19 67 GLN B C 1
ATOM 1517 O O . GLN B 1 67 ? 0.729 -25.5 -6.664 1 90.19 67 GLN B O 1
ATOM 1522 N N . GLY B 1 68 ? 0.631 -25.234 -4.531 1 88.75 68 GLY B N 1
ATOM 1523 C CA . GLY B 1 68 ? 1.953 -25.797 -4.324 1 88.75 68 GLY B CA 1
ATOM 1524 C C . GLY B 1 68 ? 3.059 -24.766 -4.328 1 88.75 68 GLY B C 1
ATOM 1525 O O . GLY B 1 68 ? 4.242 -25.109 -4.375 1 88.75 68 GLY B O 1
ATOM 1526 N N . ARG B 1 69 ? 2.738 -23.562 -4.375 1 89.56 69 ARG B N 1
ATOM 1527 C CA . ARG B 1 69 ? 3.734 -22.5 -4.348 1 89.56 69 ARG B CA 1
ATOM 1528 C C . ARG B 1 69 ? 4.004 -22.031 -2.918 1 89.56 69 ARG B C 1
ATOM 1530 O O . ARG B 1 69 ? 3.682 -20.906 -2.553 1 89.56 69 ARG B O 1
ATOM 1537 N N . LEU B 1 70 ? 4.723 -22.734 -2.191 1 90.75 70 LEU B N 1
ATOM 1538 C CA . LEU B 1 70 ? 4.832 -22.594 -0.745 1 90.75 70 LEU B CA 1
ATOM 1539 C C . LEU B 1 70 ? 5.562 -21.297 -0.383 1 90.75 70 LEU B C 1
ATOM 1541 O O . LEU B 1 70 ? 5.035 -20.469 0.357 1 90.75 70 LEU B O 1
ATOM 1545 N N . GLY B 1 71 ? 6.754 -21 -0.917 1 94.69 71 GLY B N 1
ATOM 1546 C CA . GLY B 1 71 ? 7.543 -19.828 -0.577 1 94.69 71 GLY B CA 1
ATOM 1547 C C . GLY B 1 71 ? 6.809 -18.516 -0.823 1 94.69 71 GLY B C 1
ATOM 1548 O O . GLY B 1 71 ? 6.664 -17.703 0.087 1 94.69 71 GLY B O 1
ATOM 1549 N N . ALA B 1 72 ? 6.34 -18.438 -2.008 1 95.38 72 ALA B N 1
ATOM 1550 C CA . ALA B 1 72 ? 5.629 -17.219 -2.398 1 95.38 72 ALA B CA 1
ATOM 1551 C C . ALA B 1 72 ? 4.355 -17.031 -1.574 1 95.38 72 ALA B C 1
ATOM 1553 O O . ALA B 1 72 ? 4.023 -15.922 -1.166 1 95.38 72 ALA B O 1
ATOM 1554 N N . SER B 1 73 ? 3.701 -18.172 -1.322 1 97.44 73 SER B N 1
ATOM 1555 C CA . SER B 1 73 ? 2.453 -18.141 -0.566 1 97.44 73 SER B CA 1
ATOM 1556 C C . SER B 1 73 ? 2.68 -17.641 0.856 1 97.44 73 SER B C 1
ATOM 1558 O O . SER B 1 73 ? 1.93 -16.797 1.35 1 97.44 73 SER B O 1
ATOM 1560 N N . ILE B 1 74 ? 3.674 -18.125 1.519 1 97.69 74 ILE B N 1
ATOM 1561 C CA . ILE B 1 74 ? 3.961 -17.75 2.9 1 97.69 74 ILE B CA 1
ATOM 1562 C C . ILE B 1 74 ? 4.254 -16.25 2.982 1 97.69 74 ILE B C 1
ATOM 1564 O O . ILE B 1 74 ? 3.814 -15.578 3.916 1 97.69 74 ILE B O 1
ATOM 1568 N N . ASN B 1 75 ? 4.965 -15.711 2.01 1 98.06 75 ASN B N 1
ATOM 1569 C CA . ASN B 1 75 ? 5.305 -14.289 1.99 1 98.06 75 ASN B CA 1
ATOM 1570 C C . ASN B 1 75 ? 4.059 -13.414 1.835 1 98.06 75 ASN B C 1
ATOM 1572 O O . ASN B 1 75 ? 3.916 -12.406 2.527 1 98.06 75 ASN B O 1
ATOM 1576 N N . LEU B 1 76 ? 3.189 -13.828 1.005 1 98.19 76 LEU B N 1
ATOM 1577 C CA . LEU B 1 76 ? 1.945 -13.094 0.807 1 98.19 76 LEU B CA 1
ATOM 1578 C C . LEU B 1 76 ? 1.071 -13.156 2.055 1 98.19 76 LEU B C 1
ATOM 1580 O O . LEU B 1 76 ? 0.461 -12.156 2.443 1 98.19 76 LEU B O 1
ATOM 1584 N N . ILE B 1 77 ? 1.084 -14.266 2.682 1 98.44 77 ILE B N 1
ATOM 1585 C CA . ILE B 1 77 ? 0.215 -14.484 3.834 1 98.44 77 ILE B CA 1
ATOM 1586 C C . ILE B 1 77 ? 0.702 -13.641 5.012 1 98.44 77 ILE B C 1
ATOM 1588 O O . ILE B 1 77 ? -0.065 -12.867 5.59 1 98.44 77 ILE B O 1
ATOM 1592 N N . TRP B 1 78 ? 1.927 -13.766 5.352 1 98.12 78 TRP B N 1
ATOM 1593 C CA . TRP B 1 78 ? 2.363 -13.039 6.539 1 98.12 78 TRP B CA 1
ATOM 1594 C C . TRP B 1 78 ? 2.344 -11.531 6.289 1 98.12 78 TRP B C 1
ATOM 1596 O O . TRP B 1 78 ? 2.002 -10.758 7.18 1 98.12 78 TRP B O 1
ATOM 1606 N N . GLN B 1 79 ? 2.748 -11.023 5.156 1 97.94 79 GLN B N 1
ATOM 1607 C CA . GLN B 1 79 ? 2.781 -9.602 4.852 1 97.94 79 GLN B CA 1
ATOM 1608 C C . GLN B 1 79 ? 1.387 -8.984 4.945 1 97.94 79 GLN B C 1
ATOM 1610 O O . GLN B 1 79 ? 1.199 -7.957 5.602 1 97.94 79 GLN B O 1
ATOM 1615 N N . ASN B 1 80 ? 0.382 -9.656 4.371 1 97.81 80 ASN B N 1
ATOM 1616 C CA . ASN B 1 80 ? -0.968 -9.102 4.363 1 97.81 80 ASN B CA 1
ATOM 1617 C C . ASN B 1 80 ? -1.66 -9.305 5.711 1 97.81 80 ASN B C 1
ATOM 1619 O O . ASN B 1 80 ? -2.521 -8.508 6.094 1 97.81 80 ASN B O 1
ATOM 1623 N N . SER B 1 81 ? -1.25 -10.312 6.484 1 98.25 81 SER B N 1
ATOM 1624 C CA . SER B 1 81 ? -1.708 -10.414 7.867 1 98.25 81 SER B CA 1
ATOM 1625 C C . SER B 1 81 ? -1.179 -9.258 8.703 1 98.25 81 SER B C 1
ATOM 1627 O O . SER B 1 81 ? -1.938 -8.617 9.438 1 98.25 81 SER B O 1
ATOM 1629 N N . PHE B 1 82 ? 0.069 -9.078 8.562 1 97.5 82 PHE B N 1
ATOM 1630 C CA . PHE B 1 82 ? 0.726 -8.008 9.305 1 97.5 82 PHE B CA 1
ATOM 1631 C C . PHE B 1 82 ? 0.105 -6.656 8.977 1 97.5 82 PHE B C 1
ATOM 1633 O O . PHE B 1 82 ? -0.29 -5.91 9.875 1 97.5 82 PHE B O 1
ATOM 1640 N N . VAL B 1 83 ? 0.004 -6.301 7.691 1 96.44 83 VAL B N 1
ATOM 1641 C CA . VAL B 1 83 ? -0.554 -5.031 7.238 1 96.44 83 VAL B CA 1
ATOM 1642 C C . VAL B 1 83 ? -2.043 -4.973 7.574 1 96.44 83 VAL B C 1
ATOM 1644 O O . VAL B 1 83 ? -2.545 -3.936 8.016 1 96.44 83 VAL B O 1
ATOM 1647 N N . GLY B 1 84 ? -2.701 -6.07 7.379 1 97 84 GLY B N 1
ATOM 1648 C CA . GLY B 1 84 ? -4.113 -6.125 7.719 1 97 84 GLY B CA 1
ATOM 1649 C C . GLY B 1 84 ? -4.391 -5.785 9.172 1 97 84 GLY B C 1
ATOM 1650 O O . GLY B 1 84 ? -5.355 -5.078 9.477 1 97 84 GLY B O 1
ATOM 1651 N N . ILE B 1 85 ? -3.604 -6.25 10.023 1 97.19 85 ILE B N 1
ATOM 1652 C CA . ILE B 1 85 ? -3.758 -5.98 11.445 1 97.19 85 ILE B CA 1
ATOM 1653 C C . ILE B 1 85 ? -3.523 -4.496 11.719 1 97.19 85 ILE B C 1
ATOM 1655 O O . ILE B 1 85 ? -4.293 -3.865 12.453 1 97.19 85 ILE B O 1
ATOM 1659 N N . ILE B 1 86 ? -2.467 -3.99 11.141 1 95.25 86 ILE B N 1
ATOM 1660 C CA . ILE B 1 86 ? -2.146 -2.58 11.328 1 95.25 86 ILE B CA 1
ATOM 1661 C C . ILE B 1 86 ? -3.312 -1.719 10.844 1 95.25 86 ILE B C 1
ATOM 1663 O O . ILE B 1 86 ? -3.771 -0.826 11.562 1 95.25 86 ILE B O 1
ATOM 1667 N N . VAL B 1 87 ? -3.807 -1.991 9.664 1 94.5 87 VAL B N 1
ATOM 1668 C CA . VAL B 1 87 ? -4.883 -1.202 9.078 1 94.5 87 VAL B CA 1
ATOM 1669 C C . VAL B 1 87 ? -6.164 -1.387 9.883 1 94.5 87 VAL B C 1
ATOM 1671 O O . VAL B 1 87 ? -6.949 -0.448 10.039 1 94.5 87 VAL B O 1
ATOM 1674 N N . PHE B 1 88 ? -6.328 -2.559 10.383 1 96.06 88 PHE B N 1
ATOM 1675 C CA . PHE B 1 88 ? -7.484 -2.809 11.234 1 96.06 88 PHE B CA 1
ATOM 1676 C C . PHE B 1 88 ? -7.449 -1.914 12.469 1 96.06 88 PHE B C 1
ATOM 1678 O O . PHE B 1 88 ? -8.477 -1.362 12.875 1 96.06 88 PHE B O 1
ATOM 1685 N N . VAL B 1 89 ? -6.359 -1.804 13.094 1 93.31 89 VAL B N 1
ATOM 1686 C CA . VAL B 1 89 ? -6.184 -0.948 14.266 1 93.31 89 VAL B CA 1
ATOM 1687 C C . VAL B 1 89 ? -6.465 0.505 13.883 1 93.31 89 VAL B C 1
ATOM 1689 O O . VAL B 1 89 ? -7.199 1.203 14.594 1 93.31 89 VAL B O 1
ATOM 1692 N N . LEU B 1 90 ? -5.957 0.922 12.758 1 91.88 90 LEU B N 1
ATOM 1693 C CA . LEU B 1 90 ? -6.16 2.291 12.297 1 91.88 90 LEU B CA 1
ATOM 1694 C C . LEU B 1 90 ? -7.637 2.553 12.016 1 91.88 90 LEU B C 1
ATOM 1696 O O . LEU B 1 90 ? -8.164 3.607 12.375 1 91.88 90 LEU B O 1
ATOM 1700 N N . LEU B 1 91 ? -8.203 1.61 11.336 1 93.44 91 LEU B N 1
ATOM 1701 C CA . LEU B 1 91 ? -9.617 1.708 11.008 1 93.44 91 LEU B CA 1
ATOM 1702 C C . LEU B 1 91 ? -10.469 1.785 12.266 1 93.44 91 LEU B C 1
ATOM 1704 O O . LEU B 1 91 ? -11.367 2.621 12.367 1 93.44 91 LEU B O 1
ATOM 1708 N N . SER B 1 92 ? -10.211 0.96 13.234 1 93.38 92 SER B N 1
ATOM 1709 C CA . SER B 1 92 ? -10.938 0.959 14.5 1 93.38 92 SER B CA 1
ATOM 1710 C C . SER B 1 92 ? -10.766 2.283 15.242 1 93.38 92 SER B C 1
ATOM 1712 O O . SER B 1 92 ? -11.727 2.818 15.797 1 93.38 92 SER B O 1
ATOM 1714 N N . TYR B 1 93 ? -9.531 2.682 15.211 1 90.12 93 TYR B N 1
ATOM 1715 C CA . TYR B 1 93 ? -9.227 3.961 15.836 1 90.12 93 TYR B CA 1
ATOM 1716 C C . TYR B 1 93 ? -10.031 5.086 15.203 1 90.12 93 TYR B C 1
ATOM 1718 O O . TYR B 1 93 ? -10.594 5.93 15.914 1 90.12 93 TYR B O 1
ATOM 1726 N N . LYS B 1 94 ? -10.133 5.137 13.914 1 90.25 94 LYS B N 1
ATOM 1727 C CA . LYS B 1 94 ? -10.883 6.156 13.195 1 90.25 94 LYS B CA 1
ATOM 1728 C C . LYS B 1 94 ? -12.375 6.047 13.484 1 90.25 94 LYS B C 1
ATOM 1730 O O . LYS B 1 94 ? -13.047 7.055 13.719 1 90.25 94 LYS B O 1
ATOM 1735 N N . LEU B 1 95 ? -12.883 4.902 13.531 1 93.19 95 LEU B N 1
ATOM 1736 C CA . LEU B 1 95 ? -14.305 4.684 13.797 1 93.19 95 LEU B CA 1
ATOM 1737 C C . LEU B 1 95 ? -14.656 5.102 15.219 1 93.19 95 LEU B C 1
ATOM 1739 O O . LEU B 1 95 ? -15.734 5.66 15.453 1 93.19 95 LEU B O 1
ATOM 1743 N N . LEU B 1 96 ? -13.7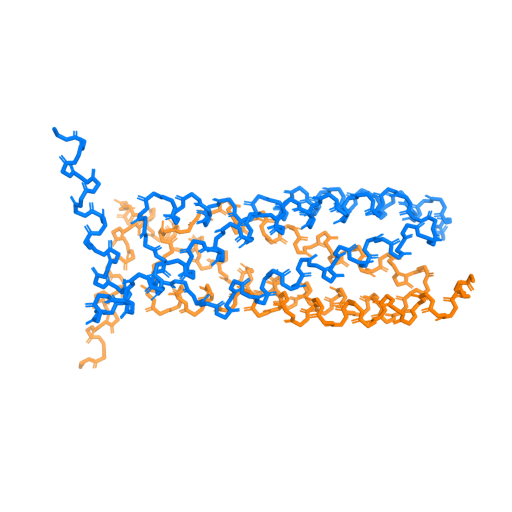66 4.855 16.109 1 91.94 96 LEU B N 1
ATOM 1744 C CA . LEU B 1 96 ? -13.984 5.254 17.5 1 91.94 96 LEU B CA 1
ATOM 1745 C C . LEU B 1 96 ? -14.031 6.773 17.625 1 91.94 96 LEU B C 1
ATOM 1747 O O . LEU B 1 96 ? -14.891 7.32 18.312 1 91.94 96 LEU B O 1
ATOM 1751 N N . HIS B 1 97 ? -13.102 7.438 16.953 1 89.44 97 HIS B N 1
ATOM 1752 C CA . HIS B 1 97 ? -13.055 8.898 16.984 1 89.44 97 HIS B CA 1
ATOM 1753 C C . HIS B 1 97 ? -14.32 9.5 16.375 1 89.44 97 HIS B C 1
ATOM 1755 O O . HIS B 1 97 ? -14.867 10.469 16.906 1 89.44 97 HIS B O 1
ATOM 1761 N N . MET B 1 98 ? -14.766 8.875 15.312 1 90.94 98 MET B N 1
ATOM 1762 C CA . MET B 1 98 ? -15.969 9.359 14.633 1 90.94 98 MET B CA 1
ATOM 1763 C C . MET B 1 98 ? -17.203 9.141 15.5 1 90.94 98 MET B C 1
ATOM 1765 O O . MET B 1 98 ? -18.094 10 15.555 1 90.94 98 MET B O 1
ATOM 1769 N N . TYR B 1 99 ? -17.172 8.031 16.141 1 93.25 99 TYR B N 1
ATOM 1770 C CA . TYR B 1 99 ? -18.297 7.691 17.016 1 93.25 99 TYR B CA 1
ATOM 1771 C C . TYR B 1 99 ? -18.359 8.641 18.219 1 93.25 99 TYR B C 1
ATOM 1773 O O . TYR B 1 99 ? -19.422 9.148 18.547 1 93.25 99 TYR B O 1
ATOM 1781 N N . LYS B 1 100 ? -17.203 8.875 18.812 1 92.06 100 LYS B N 1
ATOM 1782 C CA . LYS B 1 100 ? -17.156 9.766 19.984 1 92.06 100 LYS B CA 1
ATOM 1783 C C . LYS B 1 100 ? -17.484 11.203 19.594 1 92.06 100 LYS B C 1
ATOM 1785 O O . LYS B 1 100 ? -18.156 11.906 20.344 1 92.06 100 LYS B O 1
ATOM 1790 N N . ALA B 1 101 ? -17.031 11.57 18.422 1 91.56 101 ALA B N 1
ATOM 1791 C CA . ALA B 1 101 ? -17.344 12.898 17.922 1 91.56 101 ALA B CA 1
ATOM 1792 C C . ALA B 1 101 ? -18.844 13.07 17.703 1 91.56 101 ALA B C 1
ATOM 1794 O O . ALA B 1 101 ? -19.406 14.117 18.031 1 91.56 101 ALA B O 1
ATOM 1795 N N . LYS B 1 102 ? -19.453 12.07 17.156 1 93.19 102 LYS B N 1
ATOM 1796 C CA . LYS B 1 102 ? -20.906 12.102 16.922 1 93.19 102 LYS B CA 1
ATOM 1797 C C . LYS B 1 102 ? -21.672 12.156 18.234 1 93.19 102 LYS B C 1
ATOM 1799 O O . LYS B 1 102 ? -22.688 12.859 18.328 1 93.19 102 LYS B O 1
ATOM 1804 N N . LYS B 1 103 ? -21.219 11.477 19.172 1 94 103 LYS B N 1
ATOM 1805 C CA . LYS B 1 103 ? -21.859 11.453 20.484 1 94 103 LYS B CA 1
ATOM 1806 C C . LYS B 1 103 ? -21.797 12.82 21.156 1 94 103 LYS B C 1
ATOM 1808 O O . LYS B 1 103 ? -22.719 13.211 21.875 1 94 103 LYS B O 1
ATOM 1813 N N . LEU B 1 104 ? -20.719 13.555 20.891 1 93.56 104 LEU B N 1
ATOM 1814 C CA . LEU B 1 104 ? -20.531 14.875 21.484 1 93.56 104 LEU B CA 1
ATOM 1815 C C . LEU B 1 104 ? -21.125 15.961 20.594 1 93.56 104 LEU B C 1
ATOM 1817 O O . LEU B 1 104 ? -21.062 17.141 20.922 1 93.56 104 LEU B O 1
ATOM 1821 N N . ASN B 1 105 ? -21.641 15.617 19.453 1 94.06 105 ASN B N 1
ATOM 1822 C CA . ASN B 1 105 ? -22.219 16.531 18.484 1 94.06 105 ASN B CA 1
ATOM 1823 C C . ASN B 1 105 ? -21.203 17.547 17.969 1 94.06 105 ASN B C 1
ATOM 1825 O O . ASN B 1 105 ? -21.484 18.75 17.922 1 94.06 105 ASN B O 1
ATOM 1829 N N . ILE B 1 106 ? -19.953 17.109 17.719 1 90.56 106 ILE B N 1
ATOM 1830 C CA . ILE B 1 106 ? -18.891 17.938 17.156 1 90.56 106 ILE B CA 1
ATOM 1831 C C . ILE B 1 106 ? -18.266 17.219 15.961 1 90.56 106 ILE B C 1
ATOM 1833 O O . ILE B 1 106 ? -18.547 16.047 15.711 1 90.56 106 ILE B O 1
ATOM 1837 N N . SER B 1 107 ? -17.531 18.016 15.188 1 87.19 107 SER B N 1
ATOM 1838 C CA . SER B 1 107 ? -16.844 17.422 14.047 1 87.19 107 SER B CA 1
ATOM 1839 C C . SER B 1 107 ? -15.664 16.578 14.508 1 87.19 107 SER B C 1
ATOM 1841 O O . SER B 1 107 ? -15.148 16.75 15.609 1 87.19 107 SER B O 1
ATOM 1843 N N . GLU B 1 108 ? -15.289 15.625 13.719 1 85.25 108 GLU B N 1
ATOM 1844 C CA . GLU B 1 108 ? -14.141 14.781 14.016 1 85.25 108 GLU B CA 1
ATOM 1845 C C . GLU B 1 108 ? -12.891 15.609 14.266 1 85.25 108 GLU B C 1
ATOM 1847 O O . GLU B 1 108 ? -12.094 15.305 15.156 1 85.25 108 GLU B O 1
ATOM 1852 N N . ALA B 1 109 ? -12.703 16.594 13.469 1 82.88 109 ALA B N 1
ATOM 1853 C CA . ALA B 1 109 ? -11.539 17.469 13.602 1 82.88 109 ALA B CA 1
ATOM 1854 C C . ALA B 1 109 ? -11.508 18.141 14.977 1 82.88 109 ALA B C 1
ATOM 1856 O O . ALA B 1 109 ? -10.453 18.203 15.609 1 82.88 109 ALA B O 1
ATOM 1857 N N . GLN B 1 110 ? -12.586 18.578 15.375 1 85.94 110 GLN B N 1
ATOM 1858 C CA . GLN B 1 110 ? -12.695 19.219 16.688 1 85.94 110 GLN B CA 1
ATOM 1859 C C . GLN B 1 110 ? -12.422 18.203 17.812 1 85.94 110 GLN B C 1
ATOM 1861 O O . GLN B 1 110 ? -11.75 18.531 18.781 1 85.94 110 GLN B O 1
ATOM 1866 N N . PHE B 1 111 ? -12.992 17.047 17.641 1 86.12 111 PHE B N 1
ATOM 1867 C CA . PHE B 1 111 ? -12.781 16 18.625 1 86.12 111 PHE B CA 1
ATOM 1868 C C . PHE B 1 111 ? -11.297 15.664 18.734 1 86.12 111 PHE B C 1
ATOM 1870 O O . PHE B 1 111 ? -10.773 15.539 19.844 1 86.12 111 PHE B O 1
ATOM 1877 N N . CYS B 1 112 ? -10.648 15.547 17.656 1 82.38 112 CYS B N 1
ATOM 1878 C CA . CYS B 1 112 ? -9.219 15.234 17.641 1 82.38 112 CYS B CA 1
ATOM 1879 C C . CYS B 1 112 ? -8.414 16.344 18.297 1 82.38 112 CYS B C 1
ATOM 1881 O O . CYS B 1 112 ? -7.441 16.078 19 1 82.38 112 CYS B O 1
ATOM 1883 N N . HIS B 1 113 ? -8.828 17.469 18 1 83.81 113 HIS B N 1
ATOM 1884 C CA . HIS B 1 113 ? -8.148 18.594 18.625 1 83.81 113 HIS B CA 1
ATOM 1885 C C . HIS B 1 113 ? -8.289 18.578 20.141 1 83.81 113 HIS B C 1
ATOM 1887 O O . HIS B 1 113 ? -7.328 18.859 20.859 1 83.81 113 HIS B O 1
ATOM 1893 N N . GLN B 1 114 ? -9.422 18.25 20.609 1 84.44 114 GLN B N 1
ATOM 1894 C CA . GLN B 1 114 ? -9.664 18.156 22.047 1 84.44 114 GLN B CA 1
ATOM 1895 C C . GLN B 1 114 ? -8.828 17.047 22.672 1 84.44 114 GLN B C 1
ATOM 1897 O O . GLN B 1 114 ? -8.297 17.219 23.781 1 84.44 114 GLN B O 1
ATOM 1902 N N . LEU B 1 115 ? -8.695 15.977 22 1 81.81 115 LEU B N 1
ATOM 1903 C 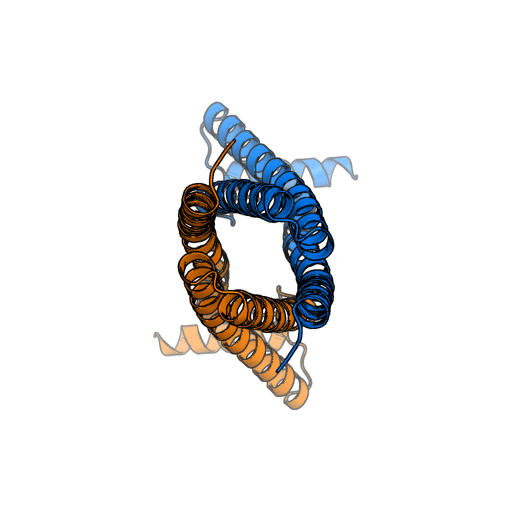CA . LEU B 1 115 ? -7.887 14.859 22.484 1 81.81 115 LEU B CA 1
ATOM 1904 C C . LEU B 1 115 ? -6.418 15.266 22.594 1 81.81 115 LEU B C 1
ATOM 1906 O O . LEU B 1 115 ? -5.734 14.875 23.547 1 81.81 115 LEU B O 1
ATOM 1910 N N . ASN B 1 116 ? -5.996 15.93 21.609 1 79.88 116 ASN B N 1
ATOM 1911 C CA . ASN B 1 116 ? -4.609 16.391 21.609 1 79.88 116 ASN B CA 1
ATOM 1912 C C . ASN B 1 116 ? -4.324 17.328 22.766 1 79.88 116 ASN B C 1
ATOM 1914 O O . ASN B 1 116 ? -3.25 17.266 23.375 1 79.88 116 ASN B O 1
ATOM 1918 N N . LEU B 1 117 ? -5.219 18.188 23.078 1 78.25 117 LEU B N 1
ATOM 1919 C CA . LEU B 1 117 ? -5.086 19.125 24.203 1 78.25 117 LEU B CA 1
ATOM 1920 C C . LEU B 1 117 ? -5.07 18.375 25.531 1 78.25 117 LEU B C 1
ATOM 1922 O O . LEU B 1 117 ? -4.285 18.688 26.422 1 78.25 117 LEU B O 1
ATOM 1926 N N . LYS B 1 118 ? -5.859 17.375 25.594 1 79.94 118 LYS B N 1
ATOM 1927 C CA . LYS B 1 118 ? -5.934 16.578 26.828 1 79.94 118 LYS B CA 1
ATOM 1928 C C . LYS B 1 118 ? -4.652 15.781 27.031 1 79.94 118 LYS B C 1
ATOM 1930 O O . LYS B 1 118 ? -4.176 15.648 28.156 1 79.94 118 LYS B O 1
ATOM 1935 N N . SER B 1 119 ? -4.133 15.297 25.922 1 75 119 SER B N 1
ATOM 1936 C CA . SER B 1 119 ? -2.891 14.531 26.016 1 75 119 SER B CA 1
ATOM 1937 C C . SER B 1 119 ? -1.728 15.414 26.438 1 75 119 SER B C 1
ATOM 1939 O O . SER B 1 119 ? -0.848 14.977 27.188 1 75 119 SER B O 1
ATOM 1941 N N . HIS B 1 120 ? -1.715 16.594 25.984 1 71.38 120 HIS B N 1
ATOM 1942 C CA . HIS B 1 120 ? -0.675 17.531 26.375 1 71.38 120 HIS B CA 1
ATOM 1943 C C . HIS B 1 120 ? -0.813 17.953 27.828 1 71.38 120 HIS B C 1
ATOM 1945 O O . HIS B 1 120 ? 0.189 18.141 28.531 1 71.38 120 HIS B O 1
ATOM 1951 N N . ASN B 1 121 ? -1.949 18.094 28.281 1 69.81 121 ASN B N 1
ATOM 1952 C CA . ASN B 1 121 ? -2.189 18.484 29.656 1 69.81 121 ASN B CA 1
ATOM 1953 C C . ASN B 1 121 ? -1.845 17.375 30.641 1 69.81 121 ASN B C 1
ATOM 1955 O O . ASN B 1 121 ? -1.49 17.625 31.781 1 69.81 121 ASN B O 1
ATOM 1959 N N . LYS B 1 122 ? -1.93 16.203 30.266 1 69.38 122 LYS B N 1
ATOM 1960 C CA . LYS B 1 122 ? -1.6 15.062 31.125 1 69.38 122 LYS B CA 1
ATOM 1961 C C . LYS B 1 122 ? -0.089 14.883 31.234 1 69.38 122 LYS B C 1
ATOM 1963 O O . LYS B 1 122 ? 0.406 14.383 32.25 1 69.38 122 LYS B O 1
ATOM 1968 N N . ASN B 1 123 ? 0.57 15.211 30.312 1 56.66 123 ASN B N 1
ATOM 1969 C CA . ASN B 1 123 ? 2.025 15.109 30.344 1 56.66 123 ASN B CA 1
ATOM 1970 C C . ASN B 1 123 ? 2.65 16.281 31.109 1 56.66 123 ASN B C 1
ATOM 1972 O O . ASN B 1 123 ? 3.875 16.391 31.172 1 56.66 123 ASN B O 1
ATOM 1976 N N . LYS B 1 124 ? 1.906 17.219 31.75 1 57.09 124 LYS B N 1
ATOM 1977 C CA . LYS B 1 124 ? 2.357 18.234 32.688 1 57.09 124 LYS B CA 1
ATOM 1978 C C . LYS B 1 124 ? 2.012 17.844 34.125 1 57.09 124 LYS B C 1
ATOM 1980 O O . LYS B 1 124 ? 0.99 17.203 34.375 1 57.09 124 LYS B O 1
#

Organism: Mycoplasma mobile (strain ATCC 43663 / 163K / NCTC 11711) (NCBI:txid267748)

Nearest PDB structures (foldseek):
  4qnc-assembly1_A  TM=8.954E-01  e=8.926E-03  Leptospira biflexa serovar Patoc strain 'Patoc 1 (Paris)'
  4rng-assembly2_D  TM=9.263E-01  e=4.856E-02  Thermodesulfovibrio yellowstonii DSM 11347
  4rng-assembly4_C-2  TM=9.266E-01  e=5.119E-02  Thermodesulfovibrio yellowstonii DSM 11347
  4x5m-assembly2_B  TM=8.778E-01  e=4.368E-02  Escherichia coli UMEA 3162-1
  7a0g-assembly1_DDD  TM=2.993E-01  e=7.817E+00  Serratia marcescens